Protein AF-A0A6L7S3E0-F1 (afdb_monomer_lite)

Foldseek 3Di:
DDPDLFDPPLLVLLVVLLVLLVLLLVVLCVLQCVQQDDPRHGDPVSCVVLVLLVVLSVQSVVLSVVSVVLSVLLVLCVVVVQNDLLSSLVNLQSLLVSLLCQAVFPPPDPPRTRHSVSSVDDPVSSVSSCPPSSVCSNVNSNDPSSVVVSVVVVVVPPPDPDGGDPSDDPVVVVVVVVVVVCCVVPPD

Sequence (188 aa):
MTEPTVLTGLLKLTRSATASVDALMARAIGCVRDLVSENGAVNPDFLDREQTAAHGLAWLATCAEALRQMQQWAERLEGKGRFGKVEQLIHQIAFGEYLSQIVGGIPMSQHEIVRPWDLGLSPEDLQDALSPDVLVLTRKGNSQCARMRLVELIRTMNGDIVFGATGLDGELEMIREQFRRFARDRIE

Secondary structure (DSSP, 8-state):
-PPPSS-TTHHHHHHHHHHHHHHHHHHHHHHHHHHHEETTEE-HHHHHHTHHHHHHHHHHHHHHHHHHHHHHHHHHHHHTT---HHHHHHHHHHHHHHHHHHHH-EESSSS-EE-GGGGT--HHHHHHH--HHHHHHHHHTT-HHHHHHHHHHHHH-TT-SSSS-----HHHHHHHHHHHHHHHHHT-

Structure (mmCIF, N/CA/C/O backbone):
data_AF-A0A6L7S3E0-F1
#
_entry.id   AF-A0A6L7S3E0-F1
#
loop_
_atom_site.group_PDB
_atom_site.id
_atom_site.type_symbol
_atom_site.label_atom_id
_atom_site.label_alt_id
_atom_site.label_comp_id
_atom_site.label_asym_id
_atom_site.label_entity_id
_atom_site.label_seq_id
_atom_site.pdbx_PDB_ins_code
_atom_site.Cartn_x
_atom_site.Cartn_y
_atom_site.Cartn_z
_atom_site.occupancy
_atom_site.B_iso_or_equiv
_atom_site.auth_seq_id
_atom_site.auth_comp_id
_atom_site.auth_asym_id
_atom_site.auth_atom_id
_atom_site.pdbx_PDB_model_num
ATOM 1 N N . MET A 1 1 ? -2.184 25.907 15.000 1.00 38.94 1 MET A N 1
ATOM 2 C CA . MET A 1 1 ? -3.340 25.012 14.782 1.00 38.94 1 MET A CA 1
ATOM 3 C C . MET A 1 1 ? -2.808 23.593 14.791 1.00 38.94 1 MET A C 1
ATOM 5 O O . MET A 1 1 ? -1.895 23.319 14.027 1.00 38.94 1 MET A O 1
ATOM 9 N N . THR A 1 2 ? -3.271 22.739 15.700 1.00 53.03 2 THR A N 1
ATOM 10 C CA . THR A 1 2 ? -2.920 21.313 15.699 1.00 53.03 2 THR A CA 1
ATOM 11 C C . THR A 1 2 ? -3.554 20.665 14.471 1.00 53.03 2 THR A C 1
ATOM 13 O O . THR A 1 2 ? -4.759 20.793 14.263 1.00 53.03 2 THR A O 1
ATOM 16 N N . GLU A 1 3 ? -2.749 20.040 13.610 1.00 60.50 3 GLU A N 1
ATOM 17 C CA . GLU A 1 3 ? -3.283 19.310 12.457 1.00 60.50 3 GLU A CA 1
ATOM 18 C C . GLU A 1 3 ? -4.215 18.180 12.935 1.00 60.50 3 GLU A C 1
ATOM 20 O O . GLU A 1 3 ? -3.934 17.547 13.960 1.00 60.50 3 GLU A O 1
ATOM 25 N N . PRO A 1 4 ? -5.336 17.925 12.234 1.00 76.38 4 PRO A N 1
ATOM 26 C CA . PRO A 1 4 ? -6.234 16.836 12.592 1.00 76.38 4 PRO A CA 1
ATOM 27 C C . PRO A 1 4 ? -5.506 15.487 12.490 1.00 76.38 4 PRO A C 1
ATOM 29 O O . PRO A 1 4 ? -4.775 15.235 11.536 1.00 76.38 4 PRO A O 1
ATOM 32 N N . THR A 1 5 ? -5.718 14.598 13.469 1.00 90.81 5 THR A N 1
ATOM 33 C CA . THR A 1 5 ? -5.042 13.285 13.530 1.00 90.81 5 THR A CA 1
ATOM 34 C C . THR A 1 5 ? -5.367 12.382 12.334 1.00 90.81 5 THR A C 1
ATOM 36 O O . THR A 1 5 ? -4.548 11.551 11.945 1.00 90.81 5 THR A O 1
ATOM 39 N N . VAL A 1 6 ? -6.557 12.557 11.750 1.00 97.00 6 VAL A N 1
ATOM 40 C CA . VAL A 1 6 ? -6.949 11.951 10.472 1.00 97.00 6 VAL A CA 1
ATOM 41 C C . VAL A 1 6 ? -6.953 13.028 9.396 1.00 97.00 6 VAL A C 1
ATOM 43 O O . VAL A 1 6 ? -7.517 14.104 9.603 1.00 97.00 6 VAL A O 1
ATOM 46 N N . LEU A 1 7 ? -6.359 12.721 8.248 1.00 97.25 7 LEU A N 1
ATOM 47 C CA . LEU A 1 7 ? -6.275 13.605 7.097 1.00 97.25 7 LEU A CA 1
ATOM 48 C C . LEU A 1 7 ? -7.664 13.894 6.518 1.00 97.25 7 LEU A C 1
ATOM 50 O O . LEU A 1 7 ? -8.488 13.001 6.310 1.00 97.25 7 LEU A O 1
ATOM 54 N N . THR A 1 8 ? -7.914 15.166 6.219 1.00 96.38 8 THR A N 1
ATOM 55 C CA . THR A 1 8 ? -9.150 15.606 5.569 1.00 96.38 8 THR A CA 1
ATOM 56 C C . THR A 1 8 ? -9.262 15.000 4.173 1.00 96.38 8 THR A C 1
ATOM 58 O O . THR A 1 8 ? -8.315 15.049 3.393 1.00 96.38 8 THR A O 1
ATOM 61 N N . GLY A 1 9 ? -10.436 14.458 3.837 1.00 96.88 9 GLY A N 1
ATOM 62 C CA . GLY A 1 9 ? -10.668 13.855 2.523 1.00 96.88 9 GLY A CA 1
ATOM 63 C C . GLY A 1 9 ? -9.900 12.549 2.302 1.00 96.88 9 GLY A C 1
ATOM 64 O O . GLY A 1 9 ? -9.578 12.234 1.160 1.00 96.88 9 GLY A O 1
ATOM 65 N N . LEU A 1 10 ? -9.616 11.798 3.376 1.00 98.38 10 LEU A N 1
ATOM 66 C CA . LEU A 1 10 ? -8.780 10.595 3.364 1.00 98.38 10 LEU A CA 1
ATOM 67 C C . LEU A 1 10 ? -9.068 9.649 2.187 1.00 98.38 10 LEU A C 1
ATOM 69 O O . LEU A 1 10 ? -8.158 9.375 1.414 1.00 98.38 10 LEU A O 1
ATOM 73 N N . LEU A 1 11 ? -10.320 9.212 1.995 1.00 98.62 11 LEU A N 1
ATOM 74 C CA . LEU A 1 11 ? -10.668 8.267 0.921 1.00 98.62 11 LEU A CA 1
ATOM 75 C C . LEU A 1 11 ? -10.394 8.811 -0.485 1.00 98.62 11 LEU A C 1
ATOM 77 O O . LEU A 1 11 ? -10.097 8.037 -1.391 1.00 98.62 11 LEU A O 1
ATOM 81 N N . LYS A 1 12 ? -10.492 10.131 -0.683 1.00 98.50 12 LYS A N 1
ATOM 82 C CA . LYS A 1 12 ? -10.152 10.771 -1.958 1.00 98.50 12 LYS A CA 1
ATOM 83 C C . LYS A 1 12 ? -8.640 10.739 -2.184 1.00 98.50 12 LYS A C 1
ATOM 85 O O . LYS A 1 12 ? -8.213 10.364 -3.273 1.00 98.50 12 LYS A O 1
ATOM 90 N N . LEU A 1 13 ? -7.855 11.087 -1.159 1.00 98.38 13 LEU A N 1
ATOM 91 C CA . LEU A 1 13 ? -6.389 11.063 -1.217 1.00 98.38 13 LEU A CA 1
ATOM 92 C C . LEU A 1 13 ? -5.873 9.657 -1.536 1.00 98.38 13 LEU A C 1
ATOM 94 O O . LEU A 1 13 ? -5.061 9.477 -2.437 1.00 98.38 13 LEU A O 1
ATOM 98 N N . THR A 1 14 ? -6.374 8.644 -0.832 1.00 98.75 14 THR A N 1
ATOM 99 C CA . THR A 1 14 ? -5.915 7.260 -0.994 1.00 98.75 14 THR A CA 1
ATOM 100 C C . THR A 1 14 ? -6.385 6.636 -2.312 1.00 98.75 14 THR A C 1
ATOM 102 O O . THR A 1 14 ? -5.631 5.888 -2.934 1.00 98.75 14 THR A O 1
ATOM 105 N N . ARG A 1 15 ? -7.568 7.009 -2.829 1.00 98.69 15 ARG A N 1
ATOM 106 C CA . ARG A 1 15 ? -7.996 6.626 -4.189 1.00 98.69 15 ARG A CA 1
ATOM 107 C C . ARG A 1 15 ? -7.061 7.197 -5.258 1.00 98.69 15 ARG A C 1
ATOM 109 O O . ARG A 1 15 ? -6.650 6.469 -6.155 1.00 98.69 15 ARG A O 1
ATOM 116 N N . SER A 1 16 ? -6.722 8.481 -5.141 1.00 98.31 16 SER A N 1
ATOM 117 C CA . SER A 1 16 ? -5.784 9.173 -6.036 1.00 98.31 16 SER A CA 1
ATOM 118 C C . SER A 1 16 ? -4.405 8.504 -6.018 1.00 98.31 16 SER A C 1
ATOM 120 O O . SER A 1 16 ? -3.873 8.138 -7.063 1.00 98.31 16 SER A O 1
ATOM 122 N N . ALA A 1 17 ? -3.881 8.215 -4.823 1.00 98.38 17 ALA A N 1
ATOM 123 C CA . ALA A 1 17 ? -2.610 7.515 -4.662 1.00 98.38 17 ALA A CA 1
ATOM 124 C C . ALA A 1 17 ? -2.619 6.088 -5.234 1.00 98.38 17 ALA A C 1
ATOM 126 O O . ALA A 1 17 ? -1.627 5.673 -5.826 1.00 98.38 17 ALA A O 1
ATOM 127 N N . THR A 1 18 ? -3.730 5.352 -5.110 1.00 98.31 18 THR A N 1
ATOM 128 C CA . THR A 1 18 ? -3.862 4.010 -5.713 1.00 98.31 18 THR A CA 1
ATOM 129 C C . THR A 1 18 ? -3.686 4.077 -7.232 1.00 98.31 18 THR A C 1
ATOM 131 O O . THR A 1 18 ? -2.939 3.283 -7.793 1.00 98.31 18 THR A O 1
ATOM 134 N N . ALA A 1 19 ? -4.283 5.076 -7.893 1.00 97.69 19 ALA A N 1
ATOM 135 C CA . ALA A 1 19 ? -4.117 5.271 -9.333 1.00 97.69 19 ALA A CA 1
ATOM 136 C C . ALA A 1 19 ? -2.665 5.616 -9.723 1.00 97.69 19 ALA A C 1
ATOM 138 O O . ALA A 1 19 ? -2.170 5.121 -10.735 1.00 97.69 19 ALA A O 1
ATOM 139 N N . SER A 1 20 ? -1.960 6.421 -8.915 1.00 97.69 20 SER A N 1
ATOM 140 C CA . SER A 1 20 ? -0.528 6.691 -9.122 1.00 97.69 20 SER A CA 1
ATOM 141 C C . SER A 1 20 ? 0.321 5.418 -9.012 1.00 97.69 20 SER A C 1
ATOM 143 O O . SER A 1 20 ? 1.213 5.204 -9.832 1.00 97.69 20 SER A O 1
ATOM 145 N N . VAL A 1 21 ? 0.027 4.550 -8.039 1.00 98.12 21 VAL A N 1
ATOM 146 C CA . VAL A 1 21 ? 0.729 3.268 -7.866 1.00 98.12 21 VAL A CA 1
ATOM 147 C C . VAL A 1 21 ? 0.436 2.308 -9.020 1.00 98.12 21 VAL A C 1
ATOM 149 O O . VAL A 1 21 ? 1.360 1.671 -9.518 1.00 98.12 21 VAL A O 1
ATOM 152 N N . ASP A 1 22 ? -0.809 2.239 -9.498 1.00 97.56 22 ASP A N 1
ATOM 153 C CA . ASP A 1 22 ? -1.177 1.412 -10.655 1.00 97.56 22 ASP A CA 1
ATOM 154 C C . ASP A 1 22 ? -0.411 1.831 -11.923 1.00 97.56 22 ASP A C 1
ATOM 156 O O . ASP A 1 22 ? 0.075 0.981 -12.673 1.00 97.56 22 ASP A O 1
ATOM 160 N N . ALA A 1 23 ? -0.247 3.140 -12.145 1.00 97.69 23 ALA A N 1
ATOM 161 C CA . ALA A 1 23 ? 0.537 3.662 -13.261 1.00 97.69 23 ALA A CA 1
ATOM 162 C C . ALA A 1 23 ? 2.031 3.312 -13.136 1.00 97.69 23 ALA A C 1
ATOM 164 O O . ALA A 1 23 ? 2.641 2.880 -14.115 1.00 97.69 23 ALA A O 1
ATOM 165 N N . LEU A 1 24 ? 2.610 3.445 -11.937 1.00 98.00 24 LEU A N 1
ATOM 166 C CA . LEU A 1 24 ? 4.002 3.065 -11.678 1.00 98.00 24 LEU A CA 1
ATOM 167 C C . LEU A 1 24 ? 4.222 1.558 -11.873 1.00 98.00 24 LEU A C 1
ATOM 169 O O . LEU A 1 24 ? 5.202 1.156 -12.495 1.00 98.00 24 LEU A O 1
ATOM 173 N N . MET A 1 25 ? 3.287 0.729 -11.401 1.00 98.19 25 MET A N 1
ATOM 174 C CA . MET A 1 25 ? 3.321 -0.722 -11.587 1.00 98.19 25 MET A CA 1
ATOM 175 C C . MET A 1 25 ? 3.306 -1.095 -13.072 1.00 98.19 25 MET A C 1
ATOM 177 O O . MET A 1 25 ? 4.089 -1.937 -13.503 1.00 98.19 25 MET A O 1
ATOM 181 N N . ALA A 1 26 ? 2.460 -0.447 -13.880 1.00 98.19 26 ALA A N 1
ATOM 182 C CA . ALA A 1 26 ? 2.426 -0.681 -15.322 1.00 98.19 26 ALA A CA 1
ATOM 183 C C . ALA A 1 26 ? 3.772 -0.356 -15.996 1.00 98.19 26 ALA A C 1
ATOM 185 O O . ALA A 1 26 ? 4.223 -1.124 -16.848 1.00 98.19 26 ALA A O 1
ATOM 186 N N . ARG A 1 27 ? 4.437 0.734 -15.583 1.00 98.38 27 ARG A N 1
ATOM 187 C CA . ARG A 1 27 ? 5.789 1.069 -16.062 1.00 98.38 27 ARG A CA 1
ATOM 188 C C . ARG A 1 27 ? 6.817 0.025 -15.629 1.00 98.38 27 ARG A C 1
ATOM 190 O O . ARG A 1 27 ? 7.547 -0.478 -16.475 1.00 98.38 27 ARG A O 1
ATOM 197 N N . ALA A 1 28 ? 6.806 -0.378 -14.358 1.00 98.50 28 ALA A N 1
ATOM 198 C CA . ALA A 1 28 ? 7.719 -1.391 -13.828 1.00 98.50 28 ALA A CA 1
ATOM 199 C C . ALA A 1 28 ? 7.575 -2.744 -14.548 1.00 98.50 28 ALA A C 1
ATOM 201 O O . ALA A 1 28 ? 8.576 -3.385 -14.853 1.00 98.50 28 ALA A O 1
ATOM 202 N N . ILE A 1 29 ? 6.345 -3.162 -14.884 1.00 98.50 29 ILE A N 1
ATOM 203 C CA . ILE A 1 29 ? 6.107 -4.366 -15.700 1.00 98.50 29 ILE A CA 1
ATOM 204 C C . ILE A 1 29 ? 6.798 -4.242 -17.061 1.00 98.50 29 ILE A C 1
ATOM 206 O O . ILE A 1 29 ? 7.388 -5.216 -17.520 1.00 98.50 29 ILE A O 1
ATOM 210 N N . GLY A 1 30 ? 6.707 -3.077 -17.710 1.00 98.06 30 GLY A N 1
ATOM 211 C CA . GLY A 1 30 ? 7.376 -2.810 -18.985 1.00 98.06 30 GLY A CA 1
ATOM 212 C C . GLY A 1 30 ? 8.894 -2.913 -18.860 1.00 98.06 30 GLY A C 1
ATOM 213 O O . GLY A 1 30 ? 9.501 -3.729 -19.548 1.00 98.06 30 GLY A O 1
ATOM 214 N N . CYS A 1 31 ? 9.482 -2.176 -17.915 1.00 98.12 31 CYS A N 1
ATOM 215 C CA . CYS A 1 31 ? 10.927 -2.173 -17.682 1.00 98.12 31 CYS A CA 1
ATOM 216 C C . CYS A 1 31 ? 11.470 -3.578 -17.393 1.00 98.12 31 CYS A C 1
ATOM 218 O O . CYS A 1 31 ? 12.422 -4.023 -18.028 1.00 98.12 31 CYS A O 1
ATOM 220 N N . VAL A 1 32 ? 10.836 -4.320 -16.482 1.00 98.31 32 VAL A N 1
ATOM 221 C CA . VAL A 1 32 ? 11.277 -5.682 -16.153 1.00 98.31 32 VAL A CA 1
ATOM 222 C C . VAL A 1 32 ? 11.055 -6.633 -17.325 1.00 98.31 32 VAL A C 1
ATOM 224 O O . VAL A 1 32 ? 11.903 -7.485 -17.574 1.00 98.31 32 VAL A O 1
ATOM 227 N N . ARG A 1 33 ? 9.968 -6.483 -18.094 1.00 98.06 33 ARG A N 1
ATOM 228 C CA . ARG A 1 33 ? 9.741 -7.287 -19.304 1.00 98.06 33 ARG A CA 1
ATOM 229 C C . ARG A 1 33 ? 10.871 -7.113 -20.315 1.00 98.06 33 ARG A C 1
ATOM 231 O O . ARG A 1 33 ? 11.296 -8.123 -20.872 1.00 98.06 33 ARG A O 1
ATOM 238 N N . ASP A 1 34 ? 11.355 -5.893 -20.520 1.00 97.06 34 ASP A N 1
ATOM 239 C CA . ASP A 1 34 ? 12.462 -5.609 -21.441 1.00 97.06 34 ASP A CA 1
ATOM 240 C C . ASP A 1 34 ? 13.779 -6.262 -20.986 1.00 97.06 34 ASP A C 1
ATOM 242 O O . ASP A 1 34 ? 14.581 -6.673 -21.822 1.00 97.06 34 ASP A O 1
ATOM 246 N N . LEU A 1 35 ? 13.981 -6.427 -19.673 1.00 96.88 35 LEU A N 1
ATOM 247 C CA . LEU A 1 35 ? 15.153 -7.107 -19.108 1.00 96.88 35 LEU A CA 1
ATOM 248 C C . LEU A 1 35 ? 15.097 -8.635 -19.258 1.00 96.88 35 LEU A C 1
ATOM 250 O O . LEU A 1 35 ? 16.131 -9.274 -19.458 1.00 96.88 35 LEU A O 1
ATOM 254 N N . VAL A 1 36 ? 13.901 -9.224 -19.147 1.00 97.81 36 VAL A N 1
ATOM 255 C CA . VAL A 1 36 ? 13.727 -10.686 -19.028 1.00 97.81 36 VAL A CA 1
ATOM 256 C C . VAL A 1 36 ? 13.192 -11.364 -20.287 1.00 97.81 36 VAL A C 1
ATOM 258 O O . VAL A 1 36 ? 12.974 -12.574 -20.279 1.00 97.81 36 VAL A O 1
ATOM 261 N N . SER A 1 37 ? 12.941 -10.618 -21.364 1.00 97.62 37 SER A N 1
ATOM 262 C CA . SER A 1 37 ? 12.366 -11.168 -22.596 1.00 97.62 37 SER A CA 1
ATOM 263 C C . SER A 1 37 ? 13.377 -11.243 -23.734 1.00 97.62 37 SER A C 1
ATOM 265 O O . SER A 1 37 ? 14.205 -10.359 -23.923 1.00 97.62 37 SER A O 1
ATOM 267 N N . GLU A 1 38 ? 13.246 -12.277 -24.557 1.00 97.31 38 GLU A N 1
ATOM 268 C CA . GLU A 1 38 ? 13.980 -12.451 -25.803 1.00 97.31 38 GLU A CA 1
ATOM 269 C C . GLU A 1 38 ? 13.000 -12.904 -26.891 1.00 97.31 38 GLU A C 1
ATOM 271 O O . GLU A 1 38 ? 12.133 -13.745 -26.653 1.00 97.31 38 GLU A O 1
ATOM 276 N N . ASN A 1 39 ? 13.090 -12.324 -28.094 1.00 93.69 39 ASN A N 1
ATOM 277 C CA . ASN A 1 39 ? 12.203 -12.653 -29.221 1.00 93.69 39 ASN A CA 1
ATOM 278 C C . ASN A 1 39 ? 10.693 -12.570 -28.888 1.00 93.69 39 ASN A C 1
ATOM 280 O O . ASN A 1 39 ? 9.880 -13.310 -29.438 1.00 93.69 39 ASN A O 1
ATOM 284 N N . GLY A 1 40 ? 10.311 -11.658 -27.986 1.00 92.31 40 GLY A N 1
ATOM 285 C CA . GLY A 1 40 ? 8.916 -11.413 -27.602 1.00 92.31 40 GLY A CA 1
ATOM 286 C C . GLY A 1 40 ? 8.344 -12.362 -26.542 1.00 92.31 40 GLY A C 1
ATOM 287 O O . GLY A 1 40 ? 7.159 -12.255 -26.229 1.00 92.31 40 GLY A O 1
ATOM 288 N N . ALA A 1 41 ? 9.153 -13.256 -25.969 1.00 96.12 41 ALA A N 1
ATOM 289 C CA . ALA A 1 41 ? 8.756 -14.140 -24.875 1.00 96.12 41 ALA A CA 1
ATOM 290 C C . ALA A 1 41 ? 9.719 -14.017 -23.688 1.00 96.12 41 ALA A C 1
ATOM 292 O O . ALA A 1 41 ? 10.883 -13.671 -23.864 1.00 96.12 41 ALA A O 1
ATOM 293 N N . VAL A 1 42 ? 9.239 -14.318 -22.479 1.00 96.94 42 VAL A N 1
ATOM 294 C CA . VAL A 1 42 ? 10.094 -14.372 -21.284 1.00 96.94 42 VAL A CA 1
ATOM 295 C C . VAL A 1 42 ? 11.118 -15.494 -21.456 1.00 96.94 42 VAL A C 1
ATOM 297 O O . VAL A 1 42 ? 10.740 -16.640 -21.707 1.00 96.94 42 VAL A O 1
ATOM 300 N N . ASN A 1 43 ? 12.399 -15.161 -21.314 1.00 98.19 43 ASN A N 1
ATOM 301 C CA . ASN A 1 43 ? 13.506 -16.107 -21.355 1.00 98.19 43 ASN A CA 1
ATOM 302 C C . ASN A 1 43 ? 13.852 -16.535 -19.907 1.00 98.19 43 ASN A C 1
ATOM 304 O O . ASN A 1 43 ? 14.169 -15.668 -19.089 1.00 98.19 43 ASN A O 1
ATOM 308 N N . PRO A 1 44 ? 13.801 -17.840 -19.563 1.00 97.00 44 PRO A N 1
ATOM 309 C CA . PRO A 1 44 ? 14.109 -18.323 -18.214 1.00 97.00 44 PRO A CA 1
ATOM 310 C C . PRO A 1 44 ? 15.515 -17.962 -17.721 1.00 97.00 44 PRO A C 1
ATOM 312 O O . PRO A 1 44 ? 15.665 -17.557 -16.574 1.00 97.00 44 PRO A O 1
ATOM 315 N N . ASP A 1 45 ? 16.525 -18.023 -18.592 1.00 97.94 45 ASP A N 1
ATOM 316 C CA . ASP A 1 45 ? 17.907 -17.699 -18.223 1.00 97.94 45 ASP A CA 1
ATOM 317 C C . ASP A 1 45 ? 18.053 -16.204 -17.899 1.00 97.94 45 ASP A C 1
ATOM 319 O O . ASP A 1 45 ? 18.827 -15.816 -17.023 1.00 97.94 45 ASP A O 1
ATOM 323 N N . PHE A 1 46 ? 17.293 -15.340 -18.584 1.00 98.06 46 PHE A N 1
ATOM 324 C CA . PHE A 1 46 ? 17.279 -13.907 -18.275 1.00 98.06 46 PHE A CA 1
ATOM 325 C C . PHE A 1 46 ? 16.509 -13.632 -16.987 1.00 98.06 46 PHE A C 1
ATOM 327 O O . PHE A 1 46 ? 16.928 -12.788 -16.203 1.00 98.06 46 PHE A O 1
ATOM 334 N N . LEU A 1 47 ? 15.421 -14.360 -16.737 1.00 96.69 47 LEU A N 1
ATOM 335 C CA . LEU A 1 47 ? 14.673 -14.256 -15.489 1.00 96.69 47 LEU A CA 1
ATOM 336 C C . LEU A 1 47 ? 15.541 -14.636 -14.278 1.00 96.69 47 LEU A C 1
ATOM 338 O O . LEU A 1 47 ? 15.518 -13.926 -13.274 1.00 96.69 47 LEU A O 1
ATOM 342 N N . ASP A 1 48 ? 16.338 -15.701 -14.396 1.00 97.06 48 ASP A N 1
ATOM 343 C CA . ASP A 1 48 ? 17.285 -16.127 -13.360 1.00 97.06 48 ASP A CA 1
ATOM 344 C C . ASP A 1 48 ? 18.420 -15.109 -13.173 1.00 97.06 48 ASP A C 1
ATOM 346 O O . ASP A 1 48 ? 18.806 -14.804 -12.043 1.00 97.06 48 ASP A O 1
ATOM 350 N N . ARG A 1 49 ? 18.934 -14.529 -14.267 1.00 97.81 49 ARG A N 1
ATOM 351 C CA . ARG A 1 49 ? 19.961 -13.476 -14.205 1.00 97.81 49 ARG A CA 1
ATOM 352 C C . ARG A 1 49 ? 19.445 -12.199 -13.538 1.00 97.81 49 ARG A C 1
ATOM 354 O O . ARG A 1 49 ? 20.165 -11.587 -12.755 1.00 97.81 49 ARG A O 1
ATOM 361 N N . GLU A 1 50 ? 18.209 -11.809 -13.836 1.00 97.94 50 GLU A N 1
ATOM 362 C CA . GLU A 1 50 ? 17.563 -10.582 -13.354 1.00 97.94 50 GLU A CA 1
ATOM 363 C C . GLU A 1 50 ? 16.619 -10.853 -12.163 1.00 97.94 50 GLU A C 1
ATOM 365 O O . GLU A 1 50 ? 15.624 -10.150 -11.961 1.00 97.94 50 GLU A O 1
ATOM 370 N N . GLN A 1 51 ? 16.916 -11.876 -11.351 1.00 97.31 51 GLN A N 1
ATOM 371 C CA . GLN A 1 51 ? 16.042 -12.353 -10.273 1.00 97.31 51 GLN A CA 1
ATOM 372 C C . GLN A 1 51 ? 15.628 -11.244 -9.290 1.00 97.31 51 GLN A C 1
ATOM 374 O O . GLN A 1 51 ? 14.476 -11.204 -8.856 1.00 97.31 51 GLN A O 1
ATOM 379 N N . THR A 1 52 ? 16.531 -10.313 -8.965 1.00 97.62 52 THR A N 1
ATOM 380 C CA . THR A 1 52 ? 16.221 -9.159 -8.106 1.00 97.62 52 THR A CA 1
ATOM 381 C C . THR A 1 52 ? 15.097 -8.307 -8.691 1.00 97.62 52 THR A C 1
ATOM 383 O O . THR A 1 52 ? 14.171 -7.944 -7.967 1.00 97.62 52 THR A O 1
ATOM 386 N N . ALA A 1 53 ? 15.136 -8.024 -9.995 1.00 98.25 53 ALA A N 1
ATOM 387 C CA . ALA A 1 53 ? 14.110 -7.242 -10.675 1.00 98.25 53 ALA A CA 1
ATOM 388 C C . ALA A 1 53 ? 12.788 -8.022 -10.764 1.00 98.25 53 ALA A C 1
ATOM 390 O O . ALA A 1 53 ? 11.716 -7.472 -10.510 1.00 98.25 53 ALA A O 1
ATOM 391 N N . ALA A 1 54 ? 12.856 -9.326 -11.051 1.00 97.81 54 ALA A N 1
ATOM 392 C CA . ALA A 1 54 ? 11.685 -10.197 -11.140 1.00 97.81 54 ALA A CA 1
ATOM 393 C C . ALA A 1 54 ? 10.954 -10.349 -9.793 1.00 97.81 54 ALA A C 1
ATOM 395 O O . ALA A 1 54 ? 9.744 -10.126 -9.703 1.00 97.81 54 ALA A O 1
ATOM 396 N N . HIS A 1 55 ? 11.680 -10.684 -8.723 1.00 98.12 55 HIS A N 1
ATOM 397 C CA . HIS A 1 55 ? 11.123 -10.766 -7.370 1.00 98.12 55 HIS A CA 1
ATOM 398 C C . HIS A 1 55 ? 10.688 -9.392 -6.865 1.00 98.12 55 HIS A C 1
ATOM 400 O O . HIS A 1 55 ? 9.620 -9.254 -6.269 1.00 98.12 55 HIS A O 1
ATOM 406 N N . GLY A 1 56 ? 11.478 -8.364 -7.160 1.00 98.44 56 GLY A N 1
ATOM 407 C CA . GLY A 1 56 ? 11.165 -6.985 -6.841 1.00 98.44 56 GLY A CA 1
ATOM 408 C C . GLY A 1 56 ? 9.832 -6.526 -7.429 1.00 98.44 56 GLY A C 1
ATOM 409 O O . GLY A 1 56 ? 9.018 -5.923 -6.728 1.00 98.44 56 GLY A O 1
ATOM 410 N N . LEU A 1 57 ? 9.563 -6.880 -8.689 1.00 98.69 57 LEU A N 1
ATOM 411 C CA . LEU A 1 57 ? 8.284 -6.616 -9.341 1.00 98.69 57 LEU A CA 1
ATOM 412 C C . LEU A 1 57 ? 7.127 -7.326 -8.627 1.00 98.69 57 LEU A C 1
ATOM 414 O O . LEU A 1 57 ? 6.060 -6.737 -8.469 1.00 98.69 57 LEU A O 1
ATOM 418 N N . ALA A 1 58 ? 7.326 -8.562 -8.160 1.00 98.56 58 ALA A N 1
ATOM 419 C CA . ALA A 1 58 ? 6.314 -9.289 -7.391 1.00 98.56 58 ALA A CA 1
ATOM 420 C C . ALA A 1 58 ? 6.020 -8.622 -6.032 1.00 98.56 58 ALA A C 1
ATOM 422 O O . ALA A 1 58 ? 4.861 -8.542 -5.613 1.00 98.56 58 ALA A O 1
ATOM 423 N N . TRP A 1 59 ? 7.041 -8.082 -5.363 1.00 98.75 59 TRP A N 1
ATOM 424 C CA . TRP A 1 59 ? 6.866 -7.301 -4.135 1.00 98.75 59 TRP A CA 1
ATOM 425 C C . TRP A 1 59 ? 6.150 -5.972 -4.387 1.00 98.75 59 TRP A C 1
ATOM 427 O O . TRP A 1 59 ? 5.204 -5.651 -3.666 1.00 98.75 59 TRP A O 1
ATOM 437 N N . LEU A 1 60 ? 6.508 -5.244 -5.450 1.00 98.75 60 LEU A N 1
ATOM 438 C CA . LEU A 1 60 ? 5.778 -4.041 -5.859 1.00 98.75 60 LEU A CA 1
ATOM 439 C C . LEU A 1 60 ? 4.308 -4.358 -6.173 1.00 98.75 60 LEU A C 1
ATOM 441 O O . LEU A 1 60 ? 3.419 -3.654 -5.692 1.00 98.75 60 LEU A O 1
ATOM 445 N N . ALA A 1 61 ? 4.041 -5.446 -6.905 1.00 98.75 61 ALA A N 1
ATOM 446 C CA . ALA A 1 61 ? 2.685 -5.915 -7.197 1.00 98.75 61 ALA A CA 1
ATOM 447 C C . ALA A 1 61 ? 1.890 -6.192 -5.915 1.00 98.75 61 ALA A C 1
ATOM 449 O O . ALA A 1 61 ? 0.725 -5.815 -5.805 1.00 98.75 61 ALA A O 1
ATOM 450 N N . THR A 1 62 ? 2.537 -6.822 -4.932 1.00 98.75 62 THR A N 1
ATOM 451 C CA . THR A 1 62 ? 1.936 -7.144 -3.634 1.00 98.75 62 THR A CA 1
ATOM 452 C C . THR A 1 62 ? 1.570 -5.874 -2.869 1.00 98.75 62 THR A C 1
ATOM 454 O O . THR A 1 62 ? 0.450 -5.758 -2.372 1.00 98.75 62 THR A O 1
ATOM 457 N N . CYS A 1 63 ? 2.467 -4.885 -2.817 1.00 98.44 63 CYS A N 1
ATOM 458 C CA . CYS A 1 63 ? 2.184 -3.593 -2.192 1.00 98.44 63 CYS A CA 1
ATOM 459 C C . CYS A 1 63 ? 1.055 -2.838 -2.912 1.00 98.44 63 CYS A C 1
ATOM 461 O O . CYS A 1 63 ? 0.165 -2.299 -2.251 1.00 98.44 63 CYS A O 1
ATOM 463 N N . ALA A 1 64 ? 1.061 -2.824 -4.249 1.00 98.56 64 ALA A N 1
ATOM 464 C CA . ALA A 1 64 ? 0.018 -2.191 -5.055 1.00 98.56 64 ALA A CA 1
ATOM 465 C C . ALA A 1 64 ? -1.360 -2.822 -4.801 1.00 98.56 64 ALA A C 1
ATOM 467 O O . ALA A 1 64 ? -2.336 -2.112 -4.544 1.00 98.56 64 ALA A O 1
ATOM 468 N N . GLU A 1 65 ? -1.437 -4.154 -4.794 1.00 98.81 65 GLU A N 1
ATOM 469 C CA . GLU A 1 65 ? -2.685 -4.866 -4.530 1.00 98.81 65 GLU A CA 1
ATOM 470 C C . GLU A 1 65 ? -3.151 -4.679 -3.080 1.00 98.81 65 GLU A C 1
ATOM 472 O O . GLU A 1 65 ? -4.337 -4.458 -2.843 1.00 98.81 65 GLU A O 1
ATOM 477 N N . ALA A 1 66 ? -2.237 -4.667 -2.104 1.00 98.75 66 ALA A N 1
ATOM 478 C CA . ALA A 1 66 ? -2.579 -4.372 -0.715 1.00 98.75 66 ALA A CA 1
ATOM 479 C C . ALA A 1 66 ? -3.225 -2.982 -0.571 1.00 98.75 66 ALA A C 1
ATOM 481 O O . ALA A 1 66 ? -4.278 -2.858 0.055 1.00 98.75 66 ALA A O 1
ATOM 482 N N . LEU A 1 67 ? -2.657 -1.946 -1.199 1.00 98.75 67 LEU A N 1
ATOM 483 C CA . LEU A 1 67 ? -3.234 -0.596 -1.198 1.00 98.75 67 LEU A CA 1
ATOM 484 C C . LEU A 1 67 ? -4.612 -0.559 -1.871 1.00 98.75 67 LEU A C 1
ATOM 486 O O . LEU A 1 67 ? -5.550 0.036 -1.332 1.00 98.75 67 LEU A O 1
ATOM 490 N N . ARG A 1 68 ? -4.768 -1.250 -3.004 1.00 98.69 68 ARG A N 1
ATOM 491 C CA . ARG A 1 68 ? -6.050 -1.371 -3.707 1.00 98.69 68 ARG A CA 1
ATOM 492 C C . ARG A 1 68 ? -7.116 -2.033 -2.832 1.00 98.69 68 ARG A C 1
ATOM 494 O O . ARG A 1 68 ? -8.230 -1.517 -2.731 1.00 98.69 68 ARG A O 1
ATOM 501 N N . GLN A 1 69 ? -6.787 -3.139 -2.168 1.00 98.75 69 GLN A N 1
ATOM 502 C CA . GLN A 1 69 ? -7.719 -3.844 -1.287 1.00 98.75 69 GLN A CA 1
ATOM 503 C C . GLN A 1 69 ? -8.060 -3.032 -0.036 1.00 98.75 69 GLN A C 1
ATOM 505 O O . GLN A 1 69 ? -9.230 -2.979 0.349 1.00 98.75 69 GLN A O 1
ATOM 510 N N . MET A 1 70 ? -7.085 -2.328 0.547 1.00 98.69 70 MET A N 1
ATOM 511 C CA . MET A 1 70 ? -7.314 -1.393 1.652 1.00 98.69 70 MET A CA 1
ATOM 512 C C . MET A 1 70 ? -8.283 -0.276 1.249 1.00 98.69 70 MET A C 1
ATOM 514 O O . MET A 1 70 ? -9.237 0.005 1.974 1.00 98.69 70 MET A O 1
ATOM 518 N N . GLN A 1 71 ? -8.109 0.307 0.060 1.00 98.81 71 GLN A N 1
ATOM 519 C CA . GLN A 1 71 ? -9.026 1.316 -0.468 1.00 98.81 71 GLN A CA 1
ATOM 520 C C . GLN A 1 71 ? -10.450 0.781 -0.622 1.00 98.81 71 GLN A C 1
ATOM 522 O O . GLN A 1 71 ? -11.405 1.408 -0.161 1.00 98.81 71 GLN A O 1
ATOM 527 N N . GLN A 1 72 ? -10.608 -0.391 -1.234 1.00 98.69 72 GLN A N 1
ATOM 528 C CA . GLN A 1 72 ? -11.927 -0.989 -1.419 1.00 98.69 72 GLN A CA 1
ATOM 529 C C . GLN A 1 72 ? -12.587 -1.375 -0.089 1.00 98.69 72 GLN A C 1
ATOM 531 O O . GLN A 1 72 ? -13.796 -1.207 0.071 1.00 98.69 72 GLN A O 1
ATOM 536 N N . TRP A 1 73 ? -11.816 -1.894 0.870 1.00 98.69 73 TRP A N 1
ATOM 537 C CA . TRP A 1 73 ? -12.295 -2.181 2.221 1.00 98.69 73 TRP A CA 1
ATOM 538 C C . TRP A 1 73 ? -12.833 -0.915 2.891 1.00 98.69 73 TRP A C 1
ATOM 540 O O . TRP A 1 73 ? -13.978 -0.910 3.348 1.00 98.69 73 TRP A O 1
ATOM 550 N N . ALA A 1 74 ? -12.059 0.170 2.864 1.00 98.75 74 ALA A N 1
ATOM 551 C CA . ALA A 1 74 ? -12.434 1.442 3.462 1.00 98.75 74 ALA A CA 1
ATOM 552 C C . ALA A 1 74 ? -13.715 2.024 2.829 1.00 98.75 74 ALA A C 1
ATOM 554 O O . ALA A 1 74 ? -14.638 2.417 3.541 1.00 98.75 74 ALA A O 1
ATOM 555 N N . GLU A 1 75 ? -13.837 1.986 1.499 1.00 98.62 75 GLU A N 1
ATOM 556 C CA . GLU A 1 75 ? -15.036 2.446 0.781 1.00 98.62 75 GLU A CA 1
ATOM 557 C C . GLU A 1 75 ? -16.284 1.608 1.084 1.00 98.62 75 GLU A C 1
ATOM 559 O O . GLU A 1 75 ? -17.373 2.155 1.271 1.00 98.62 75 GLU A O 1
ATOM 564 N N . ARG A 1 76 ? -16.143 0.279 1.174 1.00 98.50 76 ARG A N 1
ATOM 565 C CA . ARG A 1 76 ? -17.255 -0.604 1.560 1.00 98.50 76 ARG A CA 1
ATOM 566 C C . ARG A 1 76 ? -17.717 -0.337 2.988 1.00 98.50 76 ARG A C 1
ATOM 568 O O . ARG A 1 76 ? -18.914 -0.422 3.260 1.00 98.50 76 ARG A O 1
ATOM 575 N N . LEU A 1 77 ? -16.794 -0.045 3.902 1.00 98.50 77 LEU A N 1
ATOM 576 C CA . LEU A 1 77 ? -17.142 0.323 5.271 1.00 98.50 77 LEU A CA 1
ATOM 577 C C . LEU A 1 77 ? -17.809 1.697 5.341 1.00 98.50 77 LEU A C 1
ATOM 579 O O . LEU A 1 77 ? -18.791 1.837 6.068 1.00 98.50 77 LEU A O 1
ATOM 583 N N . GLU A 1 78 ? -17.333 2.677 4.573 1.00 98.31 78 GLU A N 1
ATOM 584 C CA . GLU A 1 78 ? -17.925 4.019 4.493 1.00 98.31 78 GLU A CA 1
ATOM 585 C C . GLU A 1 78 ? -19.383 3.925 4.032 1.00 98.31 78 GLU A C 1
ATOM 587 O O . GLU A 1 78 ? -20.280 4.418 4.711 1.00 98.31 78 GLU A O 1
ATOM 592 N N . GLY A 1 79 ? -19.647 3.176 2.954 1.00 97.75 79 GLY A N 1
ATOM 593 C CA . GLY A 1 79 ? -21.005 2.957 2.443 1.00 97.75 79 GLY A CA 1
ATOM 594 C C . GLY A 1 79 ? -21.945 2.245 3.426 1.00 97.75 79 GLY A C 1
ATOM 595 O O . GLY A 1 79 ? -23.162 2.357 3.304 1.00 97.75 79 GLY A O 1
ATOM 596 N N . LYS A 1 80 ? -21.396 1.536 4.420 1.00 96.88 80 LYS A N 1
ATOM 597 C CA . LYS A 1 80 ? -22.145 0.880 5.505 1.00 96.88 80 LYS A CA 1
ATOM 598 C C . LYS A 1 80 ? -22.184 1.710 6.799 1.00 96.88 80 LYS A C 1
ATOM 600 O O . LYS A 1 80 ? -22.691 1.215 7.802 1.00 96.88 80 LYS A O 1
ATOM 605 N N . GLY A 1 81 ? -21.613 2.918 6.824 1.00 96.94 81 GLY A N 1
ATOM 606 C CA . GLY A 1 81 ? -21.492 3.738 8.037 1.00 96.94 81 GLY A CA 1
ATOM 607 C C . GLY A 1 81 ? -20.573 3.136 9.110 1.00 96.94 81 GLY A C 1
ATOM 608 O O . GLY A 1 81 ? -20.708 3.451 10.289 1.00 96.94 81 GLY A O 1
ATOM 609 N N . ARG A 1 82 ? -19.657 2.241 8.717 1.00 96.69 82 ARG A N 1
ATOM 610 C CA . ARG A 1 82 ? -18.743 1.490 9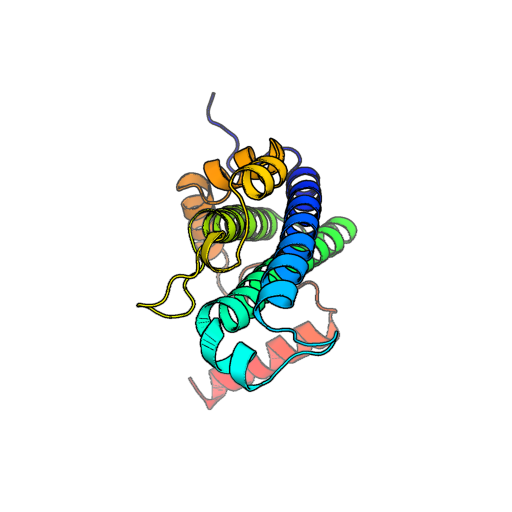.601 1.00 96.69 82 ARG A CA 1
ATOM 611 C C . ARG A 1 82 ? -17.276 1.918 9.471 1.00 96.69 82 ARG A C 1
ATOM 613 O O . ARG A 1 82 ? -16.415 1.292 10.078 1.00 96.69 82 ARG A O 1
ATOM 620 N N . PHE A 1 83 ? -16.969 2.958 8.693 1.00 97.81 83 PHE A N 1
ATOM 621 C CA . PHE A 1 83 ? -15.608 3.493 8.556 1.00 97.81 83 PHE A CA 1
ATOM 622 C C . PHE A 1 83 ? -15.282 4.478 9.687 1.00 97.81 83 PHE A C 1
ATOM 624 O O . PHE A 1 83 ? -15.209 5.698 9.513 1.00 97.81 83 PHE A O 1
ATOM 631 N N . GLY A 1 84 ? -15.155 3.925 10.892 1.00 96.44 84 GLY A N 1
ATOM 632 C CA . GLY A 1 84 ? -14.895 4.661 12.118 1.00 96.44 84 GLY A CA 1
ATOM 633 C C . GLY A 1 84 ? -13.460 5.174 12.236 1.00 96.44 84 GLY A C 1
ATOM 634 O O . GLY A 1 84 ? -12.645 5.141 11.312 1.00 96.44 84 GLY A O 1
ATOM 635 N N . LYS A 1 85 ? -13.137 5.710 13.418 1.00 96.75 85 LYS A N 1
ATOM 636 C CA . LYS A 1 85 ? -11.841 6.359 13.657 1.00 96.75 85 LYS A CA 1
ATOM 637 C C . LYS A 1 85 ? -10.668 5.374 13.609 1.00 96.75 85 LYS A C 1
ATOM 639 O O . LYS A 1 85 ? -9.593 5.765 13.163 1.00 96.75 85 LYS A O 1
ATOM 644 N N . VAL A 1 86 ? -10.864 4.137 14.066 1.00 97.12 86 VAL A N 1
ATOM 645 C CA . VAL A 1 86 ? -9.822 3.101 14.027 1.00 97.12 86 VAL A CA 1
ATOM 646 C C . VAL A 1 86 ? -9.543 2.685 12.592 1.00 97.12 86 VAL A C 1
ATOM 648 O O . VAL A 1 86 ? -8.386 2.671 12.184 1.00 97.12 86 VAL A O 1
ATOM 651 N N . GLU A 1 87 ? -10.586 2.467 11.798 1.00 98.38 87 GLU A N 1
ATOM 652 C CA . GLU A 1 87 ? -10.472 2.087 10.394 1.00 98.38 87 GLU A CA 1
ATOM 653 C C . GLU A 1 87 ? -9.798 3.189 9.573 1.00 98.38 87 GLU A C 1
ATOM 655 O O . GLU A 1 87 ? -8.878 2.912 8.806 1.00 98.38 87 GLU A O 1
ATOM 660 N N . GLN A 1 88 ? -10.179 4.452 9.803 1.00 98.62 88 GLN A N 1
ATOM 661 C CA . GLN A 1 88 ? -9.529 5.619 9.200 1.00 98.62 88 GLN A CA 1
ATOM 662 C C . GLN A 1 88 ? -8.027 5.663 9.500 1.00 98.62 88 GLN A C 1
ATOM 664 O O . GLN A 1 88 ? -7.231 5.934 8.603 1.00 98.62 88 GLN A O 1
ATOM 669 N N . LEU A 1 89 ? -7.624 5.405 10.747 1.00 98.62 89 LEU A N 1
ATOM 670 C CA . LEU A 1 89 ? -6.216 5.449 11.141 1.00 98.62 89 LEU A CA 1
ATOM 671 C C . LEU A 1 89 ? -5.424 4.270 10.577 1.00 98.62 89 LEU A C 1
ATOM 673 O O . LEU A 1 89 ? -4.325 4.491 10.079 1.00 98.62 89 LEU A O 1
ATOM 677 N N . ILE A 1 90 ? -5.979 3.054 10.596 1.00 98.62 90 ILE A N 1
ATOM 678 C CA . ILE A 1 90 ? -5.361 1.877 9.967 1.00 98.62 90 ILE A CA 1
ATOM 679 C C . ILE A 1 90 ? -5.149 2.140 8.472 1.00 98.62 90 ILE A C 1
ATOM 681 O O . ILE A 1 90 ? -4.037 1.981 7.972 1.00 98.62 90 ILE A O 1
ATOM 685 N N . HIS A 1 91 ? -6.187 2.612 7.776 1.00 98.81 91 HIS A N 1
ATOM 686 C CA . HIS A 1 91 ? -6.137 2.938 6.350 1.00 98.81 91 HIS A CA 1
ATOM 687 C C . HIS A 1 91 ? -5.077 3.996 6.033 1.00 98.81 91 HIS A C 1
ATOM 689 O O . HIS A 1 91 ? -4.219 3.802 5.175 1.00 98.81 91 HIS A O 1
ATOM 695 N N . GLN A 1 92 ? -5.093 5.107 6.772 1.00 98.75 92 GLN A N 1
ATOM 696 C CA . GLN A 1 92 ? -4.155 6.210 6.590 1.00 98.75 92 GLN A CA 1
ATOM 697 C C . GLN A 1 92 ? -2.699 5.796 6.850 1.00 98.75 92 GLN A C 1
ATOM 699 O O . GLN A 1 92 ? -1.805 6.187 6.095 1.00 98.75 92 GLN A O 1
ATOM 704 N N . ILE A 1 93 ? -2.454 5.034 7.920 1.00 98.81 93 ILE A N 1
ATOM 705 C CA . ILE A 1 93 ? -1.116 4.560 8.284 1.00 98.81 93 ILE A CA 1
ATOM 706 C C . ILE A 1 93 ? -0.602 3.581 7.228 1.00 98.81 93 ILE A C 1
ATOM 708 O O . ILE A 1 93 ? 0.532 3.739 6.782 1.00 98.81 93 ILE A O 1
ATOM 712 N N . ALA A 1 94 ? -1.436 2.633 6.786 1.00 98.75 94 ALA A N 1
ATOM 713 C CA . ALA A 1 94 ? -1.074 1.671 5.746 1.00 98.75 94 ALA A CA 1
ATOM 714 C C . ALA A 1 94 ? -0.658 2.377 4.448 1.00 98.75 94 ALA A C 1
ATOM 716 O O . ALA A 1 94 ? 0.415 2.097 3.920 1.00 98.75 94 ALA A O 1
ATOM 717 N N . PHE A 1 95 ? -1.446 3.354 3.984 1.00 98.88 95 PHE A N 1
ATOM 718 C CA . PHE A 1 95 ? -1.093 4.153 2.808 1.00 98.88 95 PHE A CA 1
ATOM 719 C C . PHE A 1 95 ? 0.200 4.944 3.004 1.00 98.88 95 PHE A C 1
ATOM 721 O O . PHE A 1 95 ? 1.056 4.933 2.125 1.00 98.88 95 PHE A O 1
ATOM 728 N N . GLY A 1 96 ? 0.370 5.609 4.150 1.00 98.69 96 GLY A N 1
ATOM 729 C CA . GLY A 1 96 ? 1.594 6.361 4.425 1.00 98.69 96 GLY A CA 1
ATOM 730 C C . GLY A 1 96 ? 2.847 5.483 4.418 1.00 98.69 96 GLY A C 1
ATOM 731 O O . GLY A 1 96 ? 3.865 5.876 3.852 1.00 98.69 96 GLY A O 1
ATOM 732 N N . GLU A 1 97 ? 2.761 4.289 5.001 1.00 98.75 97 GLU A N 1
ATOM 733 C CA . GLU A 1 97 ? 3.870 3.339 5.067 1.00 98.75 97 GLU A CA 1
ATOM 734 C C . GLU A 1 97 ? 4.185 2.728 3.699 1.00 98.75 97 GLU A C 1
ATOM 736 O O . GLU A 1 97 ? 5.312 2.827 3.222 1.00 98.75 97 GLU A O 1
ATOM 741 N N . TYR A 1 98 ? 3.192 2.140 3.031 1.00 98.75 98 TYR A N 1
ATOM 742 C CA . TYR A 1 98 ? 3.424 1.375 1.805 1.00 98.75 98 TYR A CA 1
ATOM 743 C C . TYR A 1 98 ? 3.832 2.287 0.647 1.00 98.75 98 TYR A C 1
ATOM 745 O O . TYR A 1 98 ? 4.703 1.916 -0.132 1.00 98.75 98 TYR A O 1
ATOM 753 N N . LEU A 1 99 ? 3.291 3.508 0.557 1.00 98.69 99 LEU A N 1
ATOM 754 C CA . LEU A 1 99 ? 3.766 4.487 -0.426 1.00 98.69 99 LEU A CA 1
ATOM 755 C C . LEU A 1 99 ? 5.221 4.895 -0.158 1.00 98.69 99 LEU A C 1
ATOM 757 O O . LEU A 1 99 ? 5.998 5.048 -1.098 1.00 98.69 99 LEU A O 1
ATOM 761 N N . SER A 1 100 ? 5.609 5.043 1.113 1.00 98.38 100 SER A N 1
ATOM 762 C CA . SER A 1 100 ? 6.991 5.378 1.472 1.00 98.38 100 SER A CA 1
ATOM 763 C C . SER A 1 100 ? 7.951 4.235 1.139 1.00 98.38 100 SER A C 1
ATOM 765 O O . SER A 1 100 ? 9.046 4.498 0.651 1.00 98.38 100 SER A O 1
ATOM 767 N N . GLN A 1 101 ? 7.534 2.979 1.330 1.00 98.50 101 GLN A N 1
ATOM 768 C CA . GLN A 1 101 ? 8.309 1.802 0.922 1.00 98.50 101 GLN A CA 1
ATOM 769 C C . GLN A 1 101 ? 8.399 1.669 -0.602 1.00 98.50 101 GLN A C 1
ATOM 771 O O . GLN A 1 101 ? 9.484 1.446 -1.121 1.00 98.50 101 GLN A O 1
ATOM 776 N N . ILE A 1 102 ? 7.310 1.879 -1.346 1.00 98.38 102 ILE A N 1
ATOM 777 C CA . ILE A 1 102 ? 7.341 1.845 -2.819 1.00 98.38 102 ILE A CA 1
ATOM 778 C C . ILE A 1 102 ? 8.359 2.854 -3.374 1.00 98.38 102 ILE A C 1
ATOM 780 O O . ILE A 1 102 ? 9.091 2.541 -4.307 1.00 98.38 102 ILE A O 1
ATOM 784 N N . VAL A 1 103 ? 8.438 4.051 -2.786 1.00 96.56 103 VAL A N 1
ATOM 785 C CA . VAL A 1 103 ? 9.348 5.114 -3.245 1.00 96.56 103 VAL A CA 1
ATOM 786 C C . VAL A 1 103 ? 10.775 4.937 -2.709 1.00 96.56 103 VAL A C 1
ATOM 788 O O . VAL A 1 103 ? 11.738 5.205 -3.423 1.00 96.56 103 VAL A O 1
ATOM 791 N N . GLY A 1 104 ? 10.929 4.532 -1.446 1.00 95.94 104 GLY A N 1
ATOM 792 C CA . GLY A 1 104 ? 12.219 4.490 -0.745 1.00 95.94 104 GLY A CA 1
ATOM 793 C C . GLY A 1 104 ? 12.924 3.131 -0.757 1.00 95.94 104 GLY A C 1
ATOM 794 O O . GLY A 1 104 ? 14.134 3.065 -0.533 1.00 95.94 104 GLY A O 1
ATOM 795 N N . GLY A 1 105 ? 12.183 2.061 -1.023 1.00 97.88 105 GLY A N 1
ATOM 796 C CA . GLY A 1 105 ? 12.651 0.683 -1.050 1.00 97.88 105 GLY A CA 1
ATOM 797 C C . GLY A 1 105 ? 11.726 -0.262 -0.278 1.00 97.88 105 GLY A C 1
ATOM 798 O O . GLY A 1 105 ? 11.389 -0.005 0.881 1.00 97.88 105 GLY A O 1
ATOM 799 N N . ILE A 1 106 ? 11.341 -1.370 -0.913 1.00 98.56 106 ILE A N 1
ATOM 800 C CA . ILE A 1 106 ? 10.487 -2.406 -0.326 1.00 98.56 106 ILE A CA 1
ATOM 801 C C . ILE A 1 106 ? 11.389 -3.495 0.271 1.00 98.56 106 ILE A C 1
ATOM 803 O O . ILE A 1 106 ? 12.209 -4.069 -0.452 1.00 98.56 106 ILE A O 1
ATOM 807 N N . PRO A 1 107 ? 11.268 -3.805 1.572 1.00 98.06 107 PRO A N 1
ATOM 808 C CA . PRO A 1 107 ? 12.010 -4.906 2.170 1.00 98.06 107 PRO A CA 1
ATOM 809 C C . PRO A 1 107 ? 11.418 -6.249 1.717 1.00 98.06 107 PRO A C 1
ATOM 811 O O . PRO A 1 107 ? 10.307 -6.602 2.102 1.00 98.06 107 PRO A O 1
ATOM 814 N N . MET A 1 108 ? 12.171 -7.008 0.919 1.00 97.44 108 MET A N 1
ATOM 815 C CA . MET A 1 108 ? 11.834 -8.388 0.536 1.00 97.44 108 MET A CA 1
ATOM 816 C C . MET A 1 108 ? 12.269 -9.383 1.619 1.00 97.44 108 MET A C 1
ATOM 818 O O . MET A 1 108 ? 11.616 -10.395 1.874 1.00 97.44 108 MET A O 1
ATOM 822 N N . SER A 1 109 ? 13.376 -9.061 2.287 1.00 97.06 109 SER A N 1
ATOM 823 C CA . SER A 1 109 ? 13.881 -9.725 3.484 1.00 97.06 109 SER A CA 1
ATOM 824 C C . SER A 1 109 ? 14.513 -8.679 4.411 1.00 97.06 109 SER A C 1
ATOM 826 O O . SER A 1 109 ? 14.462 -7.480 4.139 1.00 97.06 109 SER A O 1
ATOM 828 N N . GLN A 1 110 ? 15.130 -9.102 5.519 1.00 95.25 110 GLN A N 1
ATOM 829 C CA . GLN A 1 110 ? 15.855 -8.163 6.391 1.00 95.25 110 GLN A CA 1
ATOM 830 C C . GLN A 1 110 ? 17.080 -7.531 5.707 1.00 95.25 110 GLN A C 1
ATOM 832 O O . GLN A 1 110 ? 17.516 -6.461 6.124 1.00 95.25 110 GLN A O 1
ATOM 837 N N . HIS A 1 111 ? 17.634 -8.184 4.680 1.00 95.81 111 HIS A N 1
ATOM 838 C CA . HIS A 1 111 ? 18.865 -7.757 4.006 1.00 95.81 111 HIS A CA 1
ATOM 839 C C . HIS A 1 111 ? 18.649 -7.368 2.540 1.00 95.81 111 HIS A C 1
ATOM 841 O O . HIS A 1 111 ? 19.524 -6.748 1.940 1.00 95.81 111 HIS A O 1
ATOM 847 N N . GLU A 1 112 ? 17.494 -7.698 1.964 1.00 97.50 112 GLU A N 1
ATOM 848 C CA . GLU A 1 112 ? 17.172 -7.407 0.571 1.00 97.50 112 GLU A CA 1
ATOM 849 C C . GLU A 1 112 ? 16.090 -6.338 0.509 1.00 97.50 112 GLU A C 1
ATOM 851 O O . GLU A 1 112 ? 14.942 -6.564 0.893 1.00 97.50 112 GLU A O 1
ATOM 856 N N . ILE A 1 113 ? 16.477 -5.164 0.017 1.00 98.44 113 ILE A N 1
ATOM 857 C CA . ILE A 1 113 ? 15.584 -4.030 -0.200 1.00 98.44 113 ILE A CA 1
ATOM 858 C C . ILE A 1 113 ? 15.596 -3.733 -1.691 1.00 98.44 113 ILE A C 1
ATOM 860 O O . ILE A 1 113 ? 16.603 -3.235 -2.199 1.00 98.44 113 ILE A O 1
ATOM 864 N N . VAL A 1 114 ? 14.486 -4.023 -2.368 1.00 98.31 114 VAL A N 1
ATOM 865 C CA . VAL A 1 114 ? 14.309 -3.636 -3.768 1.00 98.31 114 VAL A CA 1
ATOM 866 C C . VAL A 1 114 ? 13.957 -2.161 -3.830 1.00 98.31 114 VAL A C 1
ATOM 868 O O . VAL A 1 114 ? 13.067 -1.690 -3.121 1.00 98.31 114 VAL A O 1
ATOM 871 N N . ARG A 1 115 ? 14.650 -1.417 -4.680 1.00 98.38 115 ARG A N 1
ATOM 872 C CA . ARG A 1 115 ? 14.375 -0.008 -4.951 1.00 98.38 115 ARG A CA 1
ATOM 873 C C . ARG A 1 115 ? 13.835 0.158 -6.367 1.00 98.38 115 ARG A C 1
ATOM 875 O O . ARG A 1 115 ? 14.051 -0.709 -7.207 1.00 98.38 115 ARG A O 1
ATOM 882 N N . PRO A 1 116 ? 13.163 1.277 -6.675 1.00 97.75 116 PRO A N 1
ATOM 883 C CA . PRO A 1 116 ? 12.573 1.470 -7.998 1.00 97.75 116 PRO A CA 1
ATOM 884 C C . PRO A 1 116 ? 13.545 1.304 -9.173 1.00 97.75 116 PRO A C 1
ATOM 886 O O . PRO A 1 116 ? 13.184 0.728 -10.194 1.00 97.75 116 PRO A O 1
ATOM 889 N N . TRP A 1 117 ? 14.790 1.757 -9.029 1.00 97.12 117 TRP A N 1
ATOM 890 C CA . TRP A 1 117 ? 15.802 1.612 -10.079 1.00 97.12 117 TRP A CA 1
ATOM 891 C C . TRP A 1 117 ? 16.276 0.168 -10.273 1.00 97.12 117 TRP A C 1
ATOM 893 O O . TRP A 1 117 ? 16.710 -0.168 -11.369 1.00 97.12 117 TRP A O 1
ATOM 903 N N . ASP A 1 118 ? 16.126 -0.704 -9.270 1.00 97.94 118 ASP A N 1
ATOM 904 C CA . ASP A 1 118 ? 16.360 -2.147 -9.429 1.00 97.94 118 ASP A CA 1
ATOM 905 C C . ASP A 1 118 ? 15.286 -2.789 -10.336 1.00 97.94 118 ASP A C 1
ATOM 907 O O . ASP A 1 118 ? 15.479 -3.891 -10.840 1.00 97.94 118 ASP A O 1
ATOM 911 N N . LEU A 1 119 ? 14.166 -2.090 -10.575 1.00 98.19 119 LEU A N 1
ATOM 912 C CA . LEU A 1 119 ? 13.108 -2.462 -11.525 1.00 98.19 119 LEU A CA 1
ATOM 913 C C . LEU A 1 119 ? 13.258 -1.766 -12.886 1.00 98.19 119 LEU A C 1
ATOM 915 O O . LEU A 1 119 ? 12.378 -1.893 -13.734 1.00 98.19 119 LEU A O 1
ATOM 919 N N . GLY A 1 120 ? 14.328 -0.990 -1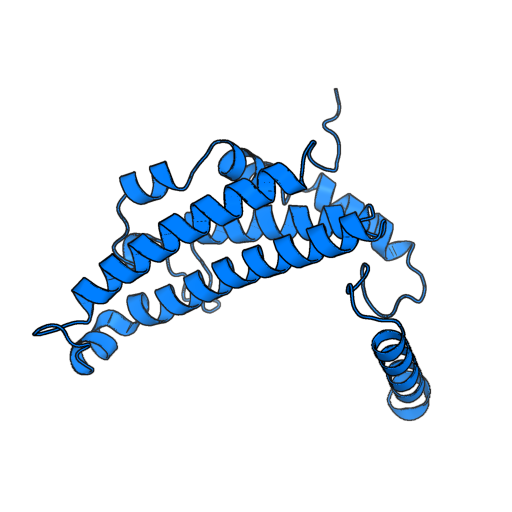3.087 1.00 96.94 120 GLY A N 1
ATOM 920 C CA . GLY A 1 120 ? 14.542 -0.202 -14.302 1.00 96.94 120 GLY A CA 1
ATOM 921 C C . GLY A 1 120 ? 13.682 1.062 -14.407 1.00 96.94 120 GLY A C 1
ATOM 922 O O . GLY A 1 120 ? 13.574 1.619 -15.497 1.00 96.94 120 GLY A O 1
ATOM 923 N N . LEU A 1 121 ? 13.067 1.521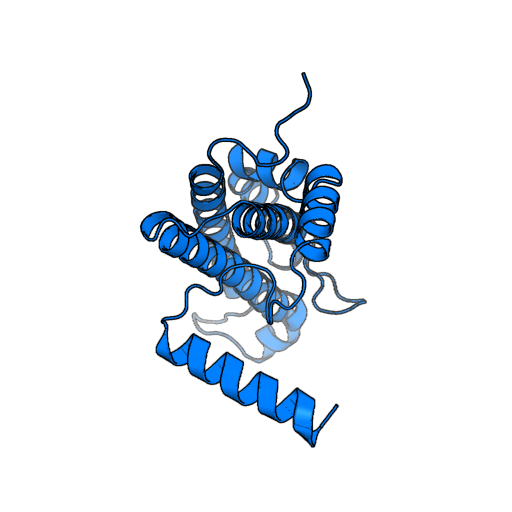 -13.310 1.00 97.81 121 LEU A N 1
ATOM 924 C CA . LEU A 1 121 ? 12.315 2.781 -13.283 1.00 97.81 121 LEU A CA 1
ATOM 925 C C . LEU A 1 121 ? 13.261 3.984 -13.260 1.00 97.81 121 LEU A C 1
ATOM 927 O O . LEU A 1 121 ? 14.235 4.011 -12.499 1.00 97.81 121 LEU A O 1
ATOM 931 N N . SER A 1 122 ? 12.942 5.002 -14.056 1.00 96.56 122 SER A N 1
ATOM 932 C CA . SER A 1 122 ? 13.708 6.242 -14.120 1.00 96.56 122 SER A CA 1
ATOM 933 C C . SER A 1 122 ? 13.310 7.235 -13.012 1.00 96.56 122 SER A C 1
ATOM 935 O O . SER A 1 122 ? 12.251 7.107 -12.383 1.00 96.56 122 SER A O 1
ATOM 937 N N . PRO A 1 123 ? 14.130 8.272 -12.755 1.00 95.00 123 PRO A N 1
ATOM 938 C CA . PRO A 1 123 ? 13.740 9.376 -11.879 1.00 95.00 123 PRO A CA 1
ATOM 939 C C . PRO A 1 123 ? 12.444 10.075 -12.318 1.00 95.00 123 PRO A C 1
ATOM 941 O O . PRO A 1 123 ? 11.651 10.478 -11.468 1.00 95.00 123 PRO A O 1
ATOM 944 N N . GLU A 1 124 ? 12.207 10.195 -13.626 1.00 96.00 124 GLU A N 1
ATOM 945 C CA . GLU A 1 124 ? 10.992 10.785 -14.195 1.00 96.00 124 GLU A CA 1
ATOM 946 C C . GLU A 1 124 ? 9.758 9.914 -13.914 1.00 96.00 124 GLU A C 1
ATOM 948 O O . GLU A 1 124 ? 8.721 10.445 -13.519 1.00 96.00 124 GLU A O 1
ATOM 953 N N . ASP A 1 125 ? 9.878 8.583 -14.017 1.00 95.38 125 ASP A N 1
ATOM 954 C CA . ASP A 1 125 ? 8.793 7.655 -13.658 1.00 95.38 125 ASP A CA 1
ATOM 955 C C . ASP A 1 125 ? 8.360 7.834 -12.196 1.00 95.38 125 ASP A C 1
ATOM 957 O O . ASP A 1 125 ? 7.169 7.832 -11.871 1.00 95.38 125 ASP A O 1
ATOM 961 N N . LEU A 1 126 ? 9.336 8.018 -11.302 1.00 94.56 126 LEU A N 1
ATOM 962 C CA . LEU A 1 126 ? 9.080 8.273 -9.888 1.00 94.56 126 LEU A CA 1
ATOM 963 C C . LEU A 1 126 ? 8.481 9.653 -9.645 1.00 94.56 126 LEU A C 1
ATOM 965 O O . LEU A 1 126 ? 7.590 9.790 -8.806 1.00 94.56 126 LEU A O 1
ATOM 969 N N . GLN A 1 127 ? 8.944 10.673 -10.364 1.00 94.31 127 GLN A N 1
ATOM 970 C CA . GLN A 1 127 ? 8.384 12.014 -10.265 1.00 94.31 127 GLN A CA 1
ATOM 971 C C . GLN A 1 127 ? 6.901 12.028 -10.660 1.00 94.31 127 GLN A C 1
ATOM 973 O O . GLN A 1 127 ? 6.095 12.629 -9.948 1.00 94.31 127 GLN A O 1
ATOM 978 N N . ASP A 1 128 ? 6.535 11.319 -11.730 1.00 91.69 128 ASP A N 1
ATOM 979 C CA . ASP A 1 128 ? 5.146 11.168 -12.177 1.00 91.69 128 ASP A CA 1
ATOM 980 C C . ASP A 1 128 ? 4.279 10.441 -11.130 1.00 91.69 128 ASP A C 1
ATOM 982 O O . ASP A 1 128 ? 3.116 10.796 -10.913 1.00 91.69 128 ASP A O 1
ATOM 986 N N . ALA A 1 129 ? 4.841 9.439 -10.444 1.00 92.19 129 ALA A N 1
ATOM 987 C CA . ALA A 1 12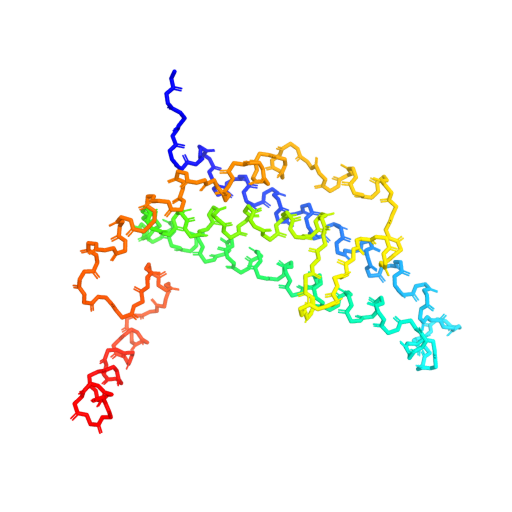9 ? 4.147 8.695 -9.392 1.00 92.19 129 ALA A CA 1
ATOM 988 C C . ALA A 1 129 ? 3.985 9.494 -8.083 1.00 92.19 129 ALA A C 1
ATOM 990 O O . ALA A 1 129 ? 3.030 9.274 -7.332 1.00 92.19 129 ALA A O 1
ATOM 991 N N . LEU A 1 130 ? 4.879 10.447 -7.807 1.00 94.31 130 LEU A N 1
ATOM 992 C CA . LEU A 1 130 ? 4.869 11.312 -6.622 1.00 94.31 130 LEU A CA 1
ATOM 993 C C . LEU A 1 130 ? 3.895 12.493 -6.764 1.00 94.31 130 LEU A C 1
ATOM 995 O O . LEU A 1 130 ? 4.257 13.662 -6.604 1.00 94.31 130 LEU A O 1
ATOM 999 N N . SER A 1 131 ? 2.623 12.185 -7.017 1.00 95.31 131 SER A N 1
ATOM 1000 C CA . SER A 1 131 ? 1.561 13.192 -7.052 1.00 95.31 131 SER A CA 1
ATOM 1001 C C . SER A 1 131 ? 1.445 13.952 -5.715 1.00 95.31 131 SER A C 1
ATOM 1003 O O . SER A 1 131 ? 1.853 13.442 -4.663 1.00 95.31 131 SER A O 1
ATOM 1005 N N . PRO A 1 132 ? 0.854 15.164 -5.693 1.00 96.69 132 PRO A N 1
ATOM 1006 C CA . PRO A 1 132 ? 0.662 15.915 -4.451 1.00 96.69 132 PRO A CA 1
ATOM 1007 C C . PRO A 1 132 ? -0.040 15.114 -3.344 1.00 96.69 132 PRO A C 1
ATOM 1009 O O . PRO A 1 132 ? 0.335 15.223 -2.177 1.00 96.69 132 PRO A O 1
ATOM 1012 N N . ASP A 1 133 ? -1.007 14.264 -3.700 1.00 97.19 133 ASP A N 1
ATOM 1013 C CA . ASP A 1 133 ? -1.735 13.422 -2.744 1.00 97.19 133 ASP A CA 1
ATOM 1014 C C . ASP A 1 133 ? -0.840 12.310 -2.167 1.00 97.19 133 ASP A C 1
ATOM 1016 O O . ASP A 1 133 ? -0.859 12.063 -0.957 1.00 97.19 133 ASP A O 1
ATOM 1020 N N . VAL A 1 134 ? 0.006 11.690 -3.001 1.00 97.88 134 VAL A N 1
ATOM 1021 C CA . VAL A 1 134 ? 1.023 10.717 -2.561 1.00 97.88 134 VAL A CA 1
ATOM 1022 C C . VAL A 1 134 ? 2.031 11.383 -1.624 1.00 97.88 134 VAL A C 1
ATOM 1024 O O . VAL A 1 134 ? 2.362 10.830 -0.573 1.00 97.88 134 VAL A O 1
ATOM 1027 N N . LEU A 1 135 ? 2.476 12.603 -1.934 1.00 97.69 135 LEU A N 1
ATOM 1028 C CA . LEU A 1 135 ? 3.382 13.373 -1.074 1.00 97.69 135 LEU A CA 1
ATOM 1029 C C . LEU A 1 135 ? 2.754 13.728 0.281 1.00 97.69 135 LEU A C 1
ATOM 1031 O O . LEU A 1 135 ? 3.439 13.717 1.306 1.00 97.69 135 LEU A O 1
ATOM 1035 N N . VAL A 1 136 ? 1.453 14.025 0.322 1.00 97.81 136 VAL A N 1
ATOM 1036 C CA . VAL A 1 136 ? 0.733 14.237 1.586 1.00 97.81 136 VAL A CA 1
ATOM 1037 C C . VAL A 1 136 ? 0.692 12.947 2.408 1.00 97.81 136 VAL A C 1
ATOM 1039 O O . VAL A 1 136 ? 1.012 12.976 3.598 1.00 97.81 136 VAL A O 1
ATOM 1042 N N . LEU A 1 137 ? 0.331 11.819 1.792 1.00 98.38 137 LEU A N 1
ATOM 1043 C CA . LEU A 1 137 ? 0.203 10.531 2.480 1.00 98.38 137 LEU A CA 1
ATOM 1044 C C . LEU A 1 137 ? 1.548 10.001 2.988 1.00 98.38 137 LEU A C 1
ATOM 1046 O O . LEU A 1 137 ? 1.638 9.620 4.152 1.00 98.38 137 LEU A O 1
ATOM 1050 N N . THR A 1 138 ? 2.603 10.041 2.176 1.00 97.81 138 THR A N 1
ATOM 1051 C CA . THR A 1 138 ? 3.959 9.624 2.589 1.00 97.81 138 THR A CA 1
ATOM 1052 C C . THR A 1 138 ? 4.480 10.450 3.766 1.00 97.81 138 THR A C 1
ATOM 1054 O O . THR A 1 138 ? 5.041 9.905 4.712 1.00 97.81 138 THR A O 1
ATOM 1057 N N . ARG A 1 139 ? 4.240 11.769 3.777 1.00 96.25 139 ARG A N 1
ATOM 1058 C CA . ARG A 1 139 ? 4.733 12.651 4.851 1.00 96.25 139 ARG A CA 1
ATOM 1059 C C . ARG A 1 139 ? 3.897 12.607 6.126 1.00 96.25 139 ARG A C 1
ATOM 1061 O O . ARG A 1 139 ? 4.441 12.798 7.211 1.00 96.25 139 ARG A O 1
ATOM 1068 N N . LYS A 1 140 ? 2.576 12.448 6.008 1.00 97.00 140 LYS A N 1
ATOM 1069 C CA . LYS A 1 140 ? 1.640 12.662 7.129 1.00 97.00 140 LYS A CA 1
ATOM 1070 C C . LYS A 1 140 ? 0.812 11.436 7.504 1.00 97.00 140 LYS A C 1
ATOM 1072 O O . LYS A 1 140 ? 0.283 11.389 8.615 1.00 97.00 140 LYS A O 1
ATOM 1077 N N . GLY A 1 141 ? 0.697 10.457 6.609 1.00 97.62 141 GLY A N 1
ATOM 1078 C CA . GLY A 1 141 ? -0.166 9.288 6.769 1.00 97.62 141 GLY A CA 1
ATOM 1079 C C . GLY A 1 141 ? 0.255 8.413 7.948 1.00 97.62 141 GLY A C 1
ATOM 1080 O O . GLY A 1 141 ? -0.510 8.248 8.900 1.00 97.62 141 GLY A O 1
ATOM 1081 N N . ASN A 1 142 ? 1.509 7.952 7.945 1.00 98.19 142 ASN A N 1
ATOM 1082 C CA . ASN A 1 142 ? 2.110 7.201 9.051 1.00 98.19 142 ASN A CA 1
ATOM 1083 C C . ASN A 1 142 ? 2.860 8.129 10.031 1.00 98.19 142 ASN A C 1
ATOM 1085 O O . ASN A 1 142 ? 4.062 7.999 10.269 1.00 98.19 142 ASN A O 1
ATOM 1089 N N . SER A 1 143 ? 2.160 9.121 10.586 1.00 97.19 143 SER A N 1
ATOM 1090 C CA . SER A 1 143 ? 2.738 10.039 11.578 1.00 97.19 143 SER A CA 1
ATOM 1091 C C . SER A 1 143 ? 2.735 9.453 12.995 1.00 97.19 143 SER A C 1
ATOM 1093 O O . SER A 1 143 ? 1.928 8.584 13.334 1.00 97.19 143 SER A O 1
ATOM 1095 N N . GLN A 1 144 ? 3.598 9.983 13.870 1.00 96.62 144 GLN A N 1
ATOM 1096 C CA . GLN A 1 144 ? 3.607 9.614 15.291 1.00 96.62 144 GLN A CA 1
ATOM 1097 C C . GLN A 1 144 ? 2.243 9.854 15.949 1.00 96.62 144 GLN A C 1
ATOM 1099 O O . GLN A 1 144 ? 1.762 9.004 16.693 1.00 96.62 144 GLN A O 1
ATOM 1104 N N . CYS A 1 145 ? 1.593 10.980 15.645 1.00 96.06 145 CYS A N 1
ATOM 1105 C CA . CYS A 1 145 ? 0.271 11.303 16.176 1.00 96.06 145 CYS A CA 1
ATOM 1106 C C . CYS A 1 145 ? -0.791 10.283 15.740 1.00 96.06 145 CYS A C 1
ATOM 1108 O O . CYS A 1 145 ? -1.599 9.865 16.567 1.00 96.06 145 CYS A O 1
ATOM 1110 N N . ALA A 1 146 ? -0.776 9.852 14.472 1.00 97.69 146 ALA A N 1
ATOM 1111 C CA . ALA A 1 146 ? -1.699 8.833 13.975 1.00 97.69 146 ALA A CA 1
ATOM 1112 C C . ALA A 1 146 ? -1.490 7.489 14.690 1.00 97.69 146 ALA A C 1
ATOM 1114 O O . ALA A 1 146 ? -2.455 6.903 15.186 1.00 97.69 146 ALA A O 1
ATOM 1115 N N . ARG A 1 147 ? -0.232 7.039 14.823 1.00 98.12 147 ARG A N 1
ATOM 1116 C CA . ARG A 1 147 ? 0.106 5.794 15.533 1.00 98.12 147 ARG A CA 1
ATOM 1117 C C . ARG A 1 147 ? -0.303 5.834 17.002 1.00 98.12 147 ARG A C 1
ATOM 1119 O O . ARG A 1 147 ? -0.958 4.910 17.473 1.00 98.12 147 ARG A O 1
ATOM 1126 N N . MET A 1 148 ? 0.033 6.910 17.714 1.00 97.31 148 MET A N 1
ATOM 1127 C CA . MET A 1 148 ? -0.330 7.060 19.126 1.00 97.31 148 MET A CA 1
ATOM 1128 C C . MET A 1 148 ? -1.844 7.048 19.317 1.00 97.31 148 MET A C 1
ATOM 1130 O O . MET A 1 148 ? -2.344 6.351 20.197 1.00 97.31 148 MET A O 1
ATOM 1134 N N . ARG A 1 149 ? -2.586 7.741 18.446 1.00 96.94 149 ARG A N 1
ATOM 1135 C CA . ARG A 1 149 ? -4.044 7.752 18.522 1.00 96.94 149 ARG A CA 1
ATOM 1136 C C . ARG A 1 149 ? -4.659 6.381 18.247 1.00 96.94 149 ARG A C 1
ATOM 1138 O O . ARG A 1 149 ? -5.627 6.015 18.908 1.00 96.94 149 ARG A O 1
ATOM 1145 N N . LEU A 1 150 ? -4.112 5.623 17.297 1.00 97.00 150 LEU A N 1
ATOM 1146 C CA . LEU A 1 150 ? -4.561 4.256 17.033 1.00 97.00 150 LEU A CA 1
ATOM 1147 C C . LEU A 1 150 ? -4.327 3.357 18.256 1.00 97.00 150 LEU A C 1
ATOM 1149 O O . LEU A 1 150 ? -5.238 2.646 18.669 1.00 97.00 150 LEU A O 1
ATOM 1153 N N . VAL A 1 151 ? -3.149 3.445 18.882 1.00 96.25 151 VAL A N 1
ATOM 1154 C CA . VAL A 1 151 ? -2.825 2.688 20.103 1.00 96.25 151 VAL A CA 1
ATOM 1155 C C . VAL A 1 151 ? -3.766 3.041 21.255 1.00 96.25 151 VAL A C 1
ATOM 1157 O O . VAL A 1 151 ? -4.246 2.144 21.943 1.00 96.25 151 VAL A O 1
ATOM 1160 N N . GLU A 1 152 ? -4.062 4.324 21.471 1.00 95.44 152 GLU A N 1
ATOM 1161 C CA . GLU A 1 152 ? -5.038 4.747 22.484 1.00 95.44 152 GLU A CA 1
ATOM 1162 C C . GLU A 1 152 ? -6.403 4.092 22.269 1.00 95.44 152 GLU A C 1
ATOM 1164 O O . GLU A 1 152 ? -6.977 3.554 23.214 1.00 95.44 152 GLU A O 1
ATOM 1169 N N . LEU A 1 153 ? -6.905 4.100 21.031 1.00 94.88 153 LEU A N 1
ATOM 1170 C CA . LEU A 1 153 ? -8.194 3.498 20.694 1.00 94.88 153 LEU A CA 1
ATOM 1171 C C . LEU A 1 153 ? -8.172 1.978 20.897 1.00 94.88 153 LEU A C 1
ATOM 1173 O O . LEU A 1 153 ? -9.071 1.442 21.543 1.00 94.88 153 LEU A O 1
ATOM 1177 N N . ILE A 1 154 ? -7.112 1.304 20.445 1.00 93.88 154 ILE A N 1
ATOM 1178 C CA . ILE A 1 154 ? -6.915 -0.140 20.634 1.00 93.88 154 ILE A CA 1
ATOM 1179 C C . ILE A 1 154 ? -6.949 -0.519 22.120 1.00 93.88 154 ILE A C 1
ATOM 1181 O O . ILE A 1 154 ? -7.578 -1.502 22.495 1.00 93.88 154 ILE A O 1
ATOM 1185 N N . ARG A 1 155 ? -6.334 0.278 23.000 1.00 92.00 155 ARG A N 1
ATOM 1186 C CA . ARG A 1 155 ? -6.341 0.007 24.449 1.00 92.00 155 ARG A CA 1
ATOM 1187 C C . ARG A 1 155 ? -7.728 0.123 25.081 1.00 92.00 155 ARG A C 1
ATOM 1189 O O . ARG A 1 155 ? -7.952 -0.460 26.137 1.00 92.00 155 ARG A O 1
ATOM 1196 N N . THR A 1 156 ? -8.638 0.881 24.470 1.00 88.94 156 THR A N 1
ATOM 1197 C CA . THR A 1 156 ? -10.029 1.013 24.937 1.00 88.94 156 THR A CA 1
ATOM 1198 C C . THR A 1 156 ? -10.961 -0.064 24.377 1.00 88.94 156 THR A C 1
ATOM 1200 O O . THR A 1 156 ? -12.025 -0.293 24.947 1.00 88.94 156 THR A O 1
ATOM 1203 N N . MET A 1 157 ? -10.551 -0.754 23.309 1.00 85.38 157 MET A N 1
ATOM 1204 C CA . MET A 1 157 ? -11.255 -1.876 22.679 1.00 85.38 157 MET A CA 1
ATOM 1205 C C . MET A 1 157 ? -11.055 -3.157 23.497 1.00 85.38 157 MET A C 1
ATOM 1207 O O . MET A 1 157 ? -10.348 -4.086 23.109 1.00 85.38 157 MET A O 1
ATOM 1211 N N . ASN A 1 158 ? -11.607 -3.184 24.708 1.00 72.00 158 ASN A N 1
ATOM 1212 C CA . ASN A 1 158 ? -11.421 -4.308 25.614 1.00 72.00 158 ASN A CA 1
ATOM 1213 C C . ASN A 1 158 ? -12.328 -5.476 25.186 1.00 72.00 158 ASN A C 1
ATOM 1215 O O . ASN A 1 158 ? -13.540 -5.415 25.369 1.00 72.00 158 ASN A O 1
ATOM 1219 N N . GLY A 1 159 ? -11.740 -6.542 24.636 1.00 67.56 159 GLY A N 1
ATOM 1220 C CA . GLY A 1 159 ? -12.459 -7.769 24.270 1.00 67.56 159 GLY A CA 1
ATOM 1221 C C . GLY A 1 159 ? -12.712 -7.980 22.775 1.00 67.56 159 GLY A C 1
ATOM 1222 O O . GLY A 1 159 ? -13.170 -9.068 22.420 1.00 67.56 159 GLY A O 1
ATOM 1223 N N . ASP A 1 160 ? -12.358 -7.020 21.916 1.00 74.31 160 ASP A N 1
ATOM 1224 C CA . ASP A 1 160 ? -12.468 -7.180 20.463 1.00 74.31 160 ASP A CA 1
ATOM 1225 C C . ASP A 1 160 ? -11.495 -8.254 19.948 1.00 74.31 160 ASP A C 1
ATOM 1227 O O . ASP A 1 160 ? -10.345 -8.359 20.380 1.00 74.31 160 ASP A O 1
ATOM 1231 N N . ILE A 1 161 ? -11.971 -9.089 19.019 1.00 81.69 161 ILE A N 1
ATOM 1232 C CA . ILE A 1 161 ? -11.184 -10.190 18.432 1.00 81.69 161 ILE A CA 1
ATOM 1233 C C . ILE A 1 161 ? -10.165 -9.654 17.413 1.00 81.69 161 ILE A C 1
ATOM 1235 O O . ILE A 1 161 ? -9.126 -10.268 17.179 1.00 81.69 161 ILE A O 1
ATOM 1239 N N . VAL A 1 162 ? -10.476 -8.513 16.801 1.00 90.56 162 VAL A N 1
ATOM 1240 C CA . VAL A 1 162 ? -9.714 -7.853 15.737 1.00 90.56 162 VAL A CA 1
ATOM 1241 C C . VAL A 1 162 ? -9.729 -6.344 15.968 1.00 90.56 162 VAL A C 1
ATOM 1243 O O . VAL A 1 162 ? -10.676 -5.816 16.547 1.00 90.56 162 VAL A O 1
ATOM 1246 N N . PHE A 1 163 ? -8.702 -5.634 15.501 1.00 92.88 163 PHE A N 1
ATOM 1247 C CA . PHE A 1 163 ? -8.671 -4.174 15.584 1.00 92.88 163 PHE A CA 1
ATOM 1248 C C . PHE A 1 163 ? -9.331 -3.552 14.354 1.00 92.88 163 PHE A C 1
ATOM 1250 O O . PHE A 1 163 ? -8.788 -3.610 13.251 1.00 92.88 163 PHE A O 1
ATOM 1257 N N . GLY A 1 164 ? -10.491 -2.935 14.575 1.00 92.44 164 GLY A N 1
ATOM 1258 C CA . GLY A 1 164 ? -11.325 -2.350 13.529 1.00 92.44 164 GLY A CA 1
ATOM 1259 C C . GLY A 1 164 ? -12.239 -3.360 12.826 1.00 92.44 164 GLY A C 1
ATOM 1260 O O . GLY A 1 164 ? -12.069 -4.576 12.915 1.00 92.44 164 GLY A O 1
ATOM 1261 N N . ALA A 1 165 ? -13.245 -2.847 12.123 1.00 94.56 165 ALA A N 1
ATOM 1262 C CA . ALA A 1 165 ? -14.220 -3.649 11.400 1.00 94.56 165 ALA A CA 1
ATOM 1263 C C . ALA A 1 165 ? -13.590 -4.373 10.199 1.00 94.56 165 ALA A C 1
ATOM 1265 O O . ALA A 1 165 ? -12.997 -3.759 9.314 1.00 94.56 165 ALA A O 1
ATOM 1266 N N . THR A 1 166 ? -13.809 -5.684 10.095 1.00 95.31 166 THR A N 1
ATOM 1267 C CA . THR A 1 166 ? -13.277 -6.490 8.979 1.00 95.31 166 THR A CA 1
ATOM 1268 C C . THR A 1 166 ? -13.999 -6.228 7.653 1.00 95.31 166 THR A C 1
ATOM 1270 O O . THR A 1 166 ? -13.443 -6.421 6.576 1.00 95.31 166 THR A O 1
ATOM 1273 N N . GLY A 1 167 ? -15.257 -5.780 7.724 1.00 94.62 167 GLY A N 1
ATOM 1274 C CA . GLY A 1 167 ? -16.137 -5.608 6.567 1.00 94.62 167 GLY A CA 1
ATOM 1275 C C . GLY A 1 167 ? -16.853 -6.881 6.109 1.00 94.62 167 GLY A C 1
ATOM 1276 O O . GLY A 1 167 ? -17.649 -6.793 5.167 1.00 94.62 167 GLY A O 1
ATOM 1277 N N . LEU A 1 168 ? -16.625 -8.011 6.789 1.00 95.50 168 LEU A N 1
ATOM 1278 C CA . LEU A 1 168 ? -17.351 -9.261 6.575 1.00 95.50 168 LEU A CA 1
ATOM 1279 C C . LEU A 1 168 ? -18.837 -9.130 6.948 1.00 95.50 168 LEU A C 1
ATOM 1281 O O . LEU A 1 168 ? -19.263 -8.182 7.625 1.00 95.50 168 LEU A O 1
ATOM 1285 N N . ASP A 1 169 ? -19.632 -10.071 6.443 1.00 94.12 169 ASP A N 1
ATOM 1286 C CA . ASP A 1 169 ? -21.032 -10.227 6.824 1.00 94.12 169 ASP A CA 1
ATOM 1287 C C . ASP A 1 169 ? -21.186 -10.803 8.242 1.00 94.12 169 ASP A C 1
ATOM 1289 O O . ASP A 1 169 ? -20.220 -11.201 8.895 1.00 94.12 169 ASP A O 1
ATOM 1293 N N . GLY A 1 170 ? -22.425 -10.798 8.737 1.00 92.94 170 GLY A N 1
ATOM 1294 C CA . GLY A 1 170 ? -22.723 -11.249 10.093 1.00 92.94 170 GLY A CA 1
ATOM 1295 C C . GLY A 1 170 ? -22.474 -12.740 10.311 1.00 92.94 170 GLY A C 1
ATOM 1296 O O . GLY A 1 170 ? -22.094 -13.119 11.413 1.00 92.94 170 GLY A O 1
ATOM 1297 N N . GLU A 1 171 ? -22.638 -13.579 9.286 1.00 96.62 171 GLU A N 1
ATOM 1298 C CA . GLU A 1 171 ? -22.429 -15.024 9.411 1.00 96.62 171 GLU A CA 1
ATOM 1299 C C . GLU A 1 171 ? -20.945 -15.334 9.633 1.00 96.62 171 GLU A C 1
ATOM 1301 O O . GLU A 1 171 ? -20.586 -16.048 10.571 1.00 96.62 171 GLU A O 1
ATOM 1306 N N . LEU A 1 172 ? -20.062 -14.721 8.8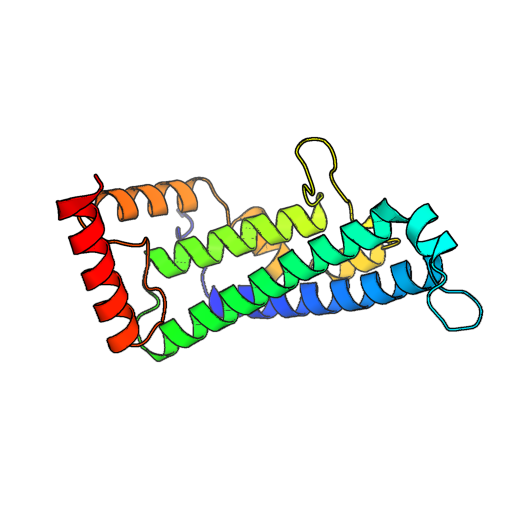43 1.00 97.06 172 LEU A N 1
ATOM 1307 C CA . LEU A 1 172 ? -18.618 -14.883 8.996 1.00 97.06 172 LEU A CA 1
ATOM 1308 C C . LEU A 1 172 ? -18.092 -14.288 10.312 1.00 97.06 172 LEU A C 1
ATOM 1310 O O . LEU A 1 172 ? -17.168 -14.850 10.906 1.00 97.06 172 LEU A O 1
ATOM 1314 N N . GLU A 1 173 ? -18.679 -13.192 10.805 1.00 94.94 173 GLU A N 1
ATOM 1315 C CA . GLU A 1 173 ? -18.327 -12.657 12.129 1.00 94.94 173 GLU A CA 1
ATOM 1316 C C . GLU A 1 173 ? -18.798 -13.580 13.265 1.00 94.94 173 GLU A C 1
ATOM 1318 O O . GLU A 1 173 ? -18.040 -13.835 14.200 1.00 94.94 173 GLU A O 1
ATOM 1323 N N . MET A 1 174 ? -19.986 -14.184 13.156 1.00 94.75 174 MET A N 1
ATOM 1324 C CA . MET A 1 174 ? -20.445 -15.196 14.117 1.00 94.75 174 MET A CA 1
ATOM 1325 C C . MET A 1 174 ? -19.532 -16.428 14.134 1.00 94.75 174 MET A C 1
ATOM 1327 O O . MET A 1 174 ? -19.187 -16.936 15.205 1.00 94.75 174 MET A O 1
ATOM 1331 N N . ILE A 1 175 ? -19.100 -16.895 12.957 1.00 96.38 175 ILE A N 1
ATOM 1332 C CA . ILE A 1 175 ? -18.138 -17.997 12.835 1.00 96.38 175 ILE A CA 1
ATOM 1333 C C . ILE A 1 175 ? -16.823 -17.630 13.540 1.00 96.38 175 ILE A C 1
ATOM 1335 O O . ILE A 1 175 ? -16.307 -18.425 14.332 1.00 96.38 175 ILE A O 1
ATOM 1339 N N . ARG A 1 176 ? -16.301 -16.412 13.329 1.00 95.56 176 ARG A N 1
ATOM 1340 C CA . ARG A 1 176 ? -15.099 -15.913 14.023 1.00 95.56 176 ARG A CA 1
ATOM 1341 C C . ARG A 1 176 ? -15.261 -15.969 15.543 1.00 95.56 176 ARG A C 1
ATOM 1343 O O . ARG A 1 176 ? -14.368 -16.464 16.233 1.00 95.56 176 ARG A O 1
ATOM 1350 N N . GLU A 1 177 ? -16.382 -15.485 16.069 1.00 93.38 177 GLU A N 1
ATOM 1351 C CA . GLU A 1 177 ? -16.663 -15.496 17.508 1.00 93.38 177 GLU A CA 1
ATOM 1352 C C . GLU A 1 177 ? -16.744 -16.917 18.077 1.00 93.38 177 GLU A C 1
ATOM 1354 O O . GLU A 1 177 ? -16.217 -17.191 19.161 1.00 93.38 177 GLU A O 1
ATOM 1359 N N . GLN A 1 178 ? -17.374 -17.845 17.353 1.00 95.44 178 GLN A N 1
ATOM 1360 C CA . GLN A 1 178 ? -17.475 -19.242 17.768 1.00 95.44 178 GLN A CA 1
ATOM 1361 C C . GLN A 1 178 ? -16.094 -19.892 17.899 1.00 95.44 178 GLN A C 1
ATOM 1363 O O . GLN A 1 178 ? -15.787 -20.461 18.951 1.00 95.44 178 GLN A O 1
ATOM 1368 N N . PHE A 1 179 ? -15.244 -19.770 16.877 1.00 94.94 179 PHE A N 1
ATOM 1369 C CA . PHE A 1 179 ? -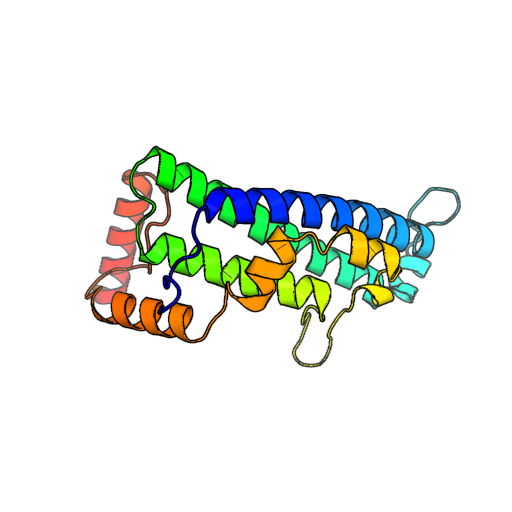13.895 -20.335 16.924 1.00 94.94 179 PHE A CA 1
ATOM 1370 C C . PHE A 1 179 ? -13.004 -19.630 17.951 1.00 94.94 179 PHE A C 1
ATOM 1372 O O . PHE A 1 179 ? -12.201 -20.292 18.609 1.00 94.94 179 PHE A O 1
ATOM 1379 N N . ARG A 1 180 ? -13.178 -18.318 18.173 1.00 93.44 180 ARG A N 1
ATOM 1380 C CA . ARG A 1 180 ? -12.431 -17.611 19.221 1.00 93.44 180 ARG A CA 1
ATOM 1381 C C . ARG A 1 180 ? -12.778 -18.119 20.617 1.00 93.44 180 ARG A C 1
ATOM 1383 O O . ARG A 1 180 ? -11.861 -18.309 21.413 1.00 93.44 180 ARG A O 1
ATOM 1390 N N . ARG A 1 181 ? -14.065 -18.343 20.915 1.00 93.12 181 ARG A N 1
ATOM 1391 C CA . ARG A 1 181 ? -14.500 -18.924 22.199 1.00 93.12 181 ARG A CA 1
ATOM 1392 C C . ARG A 1 181 ? -13.906 -20.308 22.407 1.00 93.12 181 ARG A C 1
ATOM 1394 O O . ARG A 1 181 ? -13.302 -20.552 23.441 1.00 93.12 181 ARG A O 1
ATOM 1401 N N . PHE A 1 182 ? -13.981 -21.167 21.391 1.00 95.56 182 PHE A N 1
ATOM 1402 C CA . PHE A 1 182 ? -13.365 -22.489 21.465 1.00 95.56 182 PHE A CA 1
ATOM 1403 C C . PHE A 1 182 ? -11.859 -22.414 21.766 1.00 95.56 182 PHE A C 1
ATOM 1405 O O . PHE A 1 182 ? -11.382 -23.127 22.645 1.00 95.56 182 PHE A O 1
ATOM 1412 N N . ALA A 1 183 ? -11.121 -21.531 21.084 1.00 95.31 183 ALA A N 1
ATOM 1413 C CA . ALA A 1 183 ? -9.692 -21.349 21.329 1.00 95.31 183 ALA A CA 1
ATOM 1414 C C . ALA A 1 183 ? -9.392 -20.891 22.769 1.00 95.31 183 ALA A C 1
ATOM 1416 O O . ALA A 1 183 ? -8.479 -21.432 23.385 1.00 95.31 183 ALA A O 1
ATOM 1417 N N . ARG A 1 184 ? -10.188 -19.963 23.329 1.00 92.25 184 ARG A N 1
ATOM 1418 C CA . ARG A 1 184 ? -10.054 -19.537 24.737 1.00 92.25 184 ARG A CA 1
ATOM 1419 C C . ARG A 1 184 ? -10.360 -20.652 25.735 1.00 92.25 184 ARG A C 1
ATOM 1421 O O . ARG A 1 184 ? -9.743 -20.702 26.785 1.00 92.25 184 ARG A O 1
ATOM 1428 N N . ASP A 1 185 ? -11.326 -21.512 25.428 1.00 94.94 185 ASP A N 1
ATOM 1429 C CA . ASP A 1 185 ? -11.812 -22.518 26.379 1.00 94.94 185 ASP A CA 1
ATOM 1430 C C . ASP A 1 185 ? -10.993 -23.821 26.361 1.00 94.94 185 ASP A C 1
ATOM 1432 O O . ASP A 1 185 ? -11.100 -24.634 27.286 1.00 94.94 185 ASP A O 1
ATOM 1436 N N . ARG A 1 186 ? -10.271 -24.096 25.264 1.00 94.81 186 ARG A N 1
ATOM 1437 C CA . ARG A 1 186 ? -9.669 -25.415 24.992 1.00 94.81 186 ARG A CA 1
ATOM 1438 C C . ARG A 1 186 ? -8.202 -25.397 24.565 1.00 94.81 186 ARG A C 1
ATOM 1440 O O . ARG A 1 186 ? -7.618 -26.478 24.524 1.00 94.81 186 ARG A O 1
ATOM 1447 N N . ILE A 1 187 ? -7.636 -24.247 24.196 1.00 94.88 187 ILE A N 1
ATOM 1448 C CA . ILE A 1 187 ? -6.268 -24.156 23.651 1.00 94.88 187 ILE A CA 1
ATOM 1449 C C . ILE A 1 187 ? -5.384 -23.225 24.491 1.00 94.88 187 ILE A C 1
ATOM 1451 O O . ILE A 1 187 ? -4.266 -23.617 24.817 1.00 94.88 187 ILE A O 1
ATOM 1455 N N . GLU A 1 188 ? -5.864 -22.014 24.794 1.00 89.75 188 GLU A N 1
ATOM 1456 C CA . GLU A 1 188 ? -5.190 -21.027 25.664 1.00 89.75 188 GLU A CA 1
ATOM 1457 C C . GLU A 1 188 ? -5.325 -21.384 27.152 1.00 89.75 188 GLU A C 1
ATOM 1459 O O . GLU A 1 188 ? -4.340 -21.148 27.889 1.00 89.75 188 GLU A O 1
#

pLDDT: mean 95.52, std 7.2, range [38.94, 98.88]

Radius of gyration: 19.73 Å; chains: 1; bounding box: 43×50×56 Å